Protein AF-A0A7Z7LZS6-F1 (afdb_monomer)

Solvent-accessible surface area (backbone atoms only — not comparable to full-atom values): 11060 Å² total; per-residue (Å²): 107,53,68,62,88,95,48,40,29,21,68,47,78,44,70,90,54,98,51,38,45,33,35,38,27,70,36,82,66,95,64,87,71,56,93,78,53,62,58,90,41,47,76,50,75,30,59,41,70,68,55,41,52,50,55,54,34,51,51,52,26,66,75,67,74,52,74,74,51,61,46,75,40,74,46,87,52,84,94,46,89,46,79,39,81,48,65,55,46,55,68,56,53,50,53,68,73,63,63,49,89,86,43,74,80,74,74,43,74,80,68,49,47,60,52,53,49,38,48,76,71,64,43,78,61,47,61,62,52,40,56,53,50,48,52,50,55,52,51,53,48,52,52,51,54,51,52,51,50,50,54,51,52,51,51,49,51,51,52,51,50,52,52,52,51,51,54,48,53,56,50,51,52,54,50,52,53,51,55,50,54,52,50,53,55,57,64,75,75,111

Sequence (190 aa):
MFSINDKKYTVYINNSKRQIEAALYNKEIKSYPSEGEFAEDQLFNCSTKDDFQAQLQDFFFHQFDYYSLRWTQKSSVKDSNDLLEAGASWKTYFKSIFLESKDSGELMYGAQGTKIFQMLLGLHLTSPINKLTIQKDKLMHQKGKQQSYILESESDNVNQKAILQKSLNELTIKLDEIILSEKELLTALL

Organism: NCBI:txid1117645

Mean predicted aligned error: 12.07 Å

Nearest PDB structures (foldseek):
  5knb-assembly1_G  TM=2.512E-01  e=7.452E+00  Enterococcus hirae ATCC 9790
  7z8j-assembly1_f  TM=2.359E-01  e=7.904E+00  Homo sapiens

Secondary structure (DSSP, 8-state):
-EEETTEEEEEEEE-SSSS-EEEEESS---SPPPTTTTGGGEEEEESSHHHHHHHHHHHHHHHTT----EEEEE--STT---EEEEE--HHHHHHHHH--TTTTTTS--TTHHHHHHHHHTT-TTHHHHHHHHHHHHHHHHHHHHHHHHHHHHHHHHHHHHHHHHHHHHHHHHHHHHHHHHHHHHHHTT-

Foldseek 3Di:
DDDDVPWDKDWDWDPVDPWIWIWIFRDDDDDDADVVRRPVRTPDIDRHPVVVQVSVQVVVCVVLVHDWQKDWDADPDPPDRDIDIDTDTPVLLVCLVVVDVVCVVPNDDDCRSVLSVCVVVVVVCSVVVRVVVRVVVNVVSVVVVVVVVVVVVVVVVVVVVVVVVVVVVVVVVVVVVVVVVVVVVVVVVD

Structure (mmCIF, N/CA/C/O backbone):
data_AF-A0A7Z7LZS6-F1
#
_entry.id   AF-A0A7Z7LZS6-F1
#
loop_
_atom_site.group_PDB
_atom_site.id
_atom_site.type_symbol
_atom_site.label_atom_id
_atom_site.label_alt_id
_atom_site.label_comp_id
_atom_site.label_asym_id
_atom_site.label_entity_id
_atom_site.label_seq_id
_atom_site.pdbx_PDB_ins_code
_atom_site.Cartn_x
_atom_site.Cartn_y
_atom_site.Cartn_z
_atom_site.occupancy
_atom_site.B_iso_or_equiv
_atom_site.auth_seq_id
_atom_site.auth_comp_id
_atom_site.auth_asym_id
_atom_site.auth_atom_id
_atom_site.pdbx_PDB_model_num
ATOM 1 N N . MET A 1 1 ? -9.888 3.241 23.801 1.00 89.00 1 MET A N 1
ATOM 2 C CA . MET A 1 1 ? -11.263 2.912 23.376 1.00 89.00 1 MET A CA 1
ATOM 3 C C . MET A 1 1 ? -11.623 3.801 22.203 1.00 89.00 1 MET A C 1
ATOM 5 O O . MET A 1 1 ? -11.245 4.966 22.219 1.00 89.00 1 MET A O 1
ATOM 9 N N . PHE A 1 2 ? -12.308 3.261 21.204 1.00 91.44 2 PHE A N 1
ATOM 10 C CA . PHE A 1 2 ? -12.859 4.019 20.084 1.00 91.44 2 PHE A CA 1
ATOM 11 C C . PHE A 1 2 ? -14.214 3.431 19.685 1.00 91.44 2 PHE A C 1
ATOM 13 O O . PHE A 1 2 ? -14.560 2.329 20.112 1.00 91.44 2 PHE A O 1
ATOM 20 N N . SER A 1 3 ? -14.968 4.158 18.867 1.00 91.94 3 SER A N 1
ATOM 21 C CA . SER A 1 3 ? -16.243 3.686 18.329 1.00 91.94 3 SER A CA 1
ATOM 22 C C . SER A 1 3 ? -16.246 3.799 16.815 1.00 91.94 3 SER A C 1
ATOM 24 O O . SER A 1 3 ? -15.678 4.741 16.262 1.00 91.94 3 SER A O 1
ATOM 26 N N . ILE A 1 4 ? -16.897 2.847 16.156 1.00 89.38 4 ILE A N 1
ATOM 27 C CA . ILE A 1 4 ? -17.227 2.924 14.733 1.00 89.38 4 ILE A CA 1
ATOM 28 C C . ILE A 1 4 ? -18.730 2.706 14.639 1.00 89.38 4 ILE A C 1
ATOM 30 O O . ILE A 1 4 ? -19.228 1.646 15.028 1.00 89.38 4 ILE A O 1
ATOM 34 N N . ASN A 1 5 ? -19.443 3.725 14.158 1.00 87.06 5 ASN A N 1
ATOM 35 C CA . ASN A 1 5 ? -20.897 3.824 14.287 1.00 87.06 5 ASN A CA 1
ATOM 36 C C . ASN A 1 5 ? -21.297 3.642 15.766 1.00 87.06 5 ASN A C 1
ATOM 38 O O . ASN A 1 5 ? -20.709 4.275 16.644 1.00 87.06 5 ASN A O 1
ATOM 42 N N . ASP A 1 6 ? -22.228 2.732 16.049 1.00 90.06 6 ASP A N 1
ATOM 43 C CA . ASP A 1 6 ? -22.703 2.448 17.407 1.00 90.06 6 ASP A CA 1
ATOM 44 C C . ASP A 1 6 ? -21.907 1.342 18.126 1.00 90.06 6 ASP A C 1
ATOM 46 O O . ASP A 1 6 ? -22.155 1.055 19.299 1.00 90.06 6 ASP A O 1
ATOM 50 N N . LYS A 1 7 ? -20.934 0.706 17.454 1.00 93.62 7 LYS A N 1
ATOM 51 C CA . LYS A 1 7 ? -20.096 -0.343 18.056 1.00 93.62 7 LYS A CA 1
ATOM 52 C C . LYS A 1 7 ? -18.887 0.261 18.758 1.00 93.62 7 LYS A C 1
ATOM 54 O O . LYS A 1 7 ? -18.203 1.127 18.210 1.00 93.62 7 LYS A O 1
ATOM 59 N N . LYS A 1 8 ? -18.599 -0.241 19.959 1.00 94.50 8 LYS A N 1
ATOM 60 C CA . LYS A 1 8 ? -17.458 0.174 20.781 1.00 94.50 8 LYS A CA 1
ATOM 61 C C . LYS A 1 8 ? -16.359 -0.870 20.733 1.00 94.50 8 LYS A C 1
ATOM 63 O O . LYS A 1 8 ? -16.626 -2.056 20.889 1.00 94.50 8 LYS A O 1
ATOM 68 N N . TYR A 1 9 ? -15.130 -0.395 20.605 1.00 95.44 9 TYR A N 1
ATOM 69 C CA . TYR A 1 9 ? -13.938 -1.221 20.558 1.00 95.44 9 TYR A CA 1
ATOM 70 C C . TYR A 1 9 ? -12.922 -0.765 21.604 1.00 95.44 9 TYR A C 1
ATOM 72 O O . TYR A 1 9 ? -12.667 0.435 21.789 1.00 95.44 9 TYR A O 1
ATOM 80 N N . THR A 1 10 ? -12.275 -1.730 22.249 1.00 95.00 10 THR A N 1
ATOM 81 C CA . THR A 1 10 ? -11.162 -1.476 23.163 1.00 95.00 10 THR A CA 1
ATOM 82 C C . THR A 1 10 ? -9.893 -2.105 22.610 1.00 95.00 10 THR A C 1
ATOM 84 O O . THR A 1 10 ? -9.815 -3.309 22.391 1.00 95.00 10 THR A O 1
ATOM 87 N N . VAL A 1 11 ? -8.883 -1.259 22.407 1.00 93.38 11 VAL A N 1
ATOM 88 C CA . VAL A 1 11 ? -7.504 -1.677 22.150 1.00 93.38 11 VAL A CA 1
ATOM 89 C C . VAL A 1 11 ? -6.782 -1.729 23.475 1.00 93.38 11 VAL A C 1
ATOM 91 O O . VAL A 1 11 ? -6.816 -0.762 24.242 1.00 93.38 11 VAL A O 1
ATOM 94 N N . TYR A 1 12 ? -6.104 -2.840 23.699 1.00 90.06 12 TYR A N 1
ATOM 95 C CA . TYR A 1 12 ? -5.220 -3.036 24.820 1.00 90.06 12 TYR A CA 1
ATOM 96 C C . TYR A 1 12 ? -3.785 -3.210 24.314 1.00 90.06 12 TYR A C 1
ATOM 98 O O . TYR A 1 12 ? -3.562 -3.923 23.338 1.00 90.06 12 TYR A O 1
ATOM 106 N N . ILE A 1 13 ? -2.825 -2.525 24.940 1.00 90.44 13 ILE A N 1
ATOM 107 C CA . ILE A 1 13 ? -1.395 -2.629 24.626 1.00 90.44 13 ILE A CA 1
ATOM 108 C C . ILE A 1 13 ? -0.624 -2.610 25.945 1.00 90.44 13 ILE A C 1
ATOM 110 O O . ILE A 1 13 ? -0.591 -1.592 26.637 1.00 90.44 13 ILE A O 1
ATOM 114 N N . ASN A 1 14 ? 0.032 -3.718 26.262 1.00 87.19 14 ASN A N 1
ATOM 115 C CA . ASN A 1 14 ? 1.001 -3.833 27.338 1.00 87.19 14 ASN A CA 1
ATOM 116 C C . ASN A 1 14 ? 2.405 -3.907 26.741 1.00 87.19 14 ASN A C 1
ATOM 118 O O . ASN A 1 14 ? 2.724 -4.793 25.951 1.00 87.19 14 ASN A O 1
ATOM 122 N N . ASN A 1 15 ? 3.242 -2.949 27.127 1.00 86.25 15 ASN A N 1
ATOM 123 C CA . ASN A 1 15 ? 4.637 -2.856 26.705 1.00 86.25 15 ASN A CA 1
ATOM 124 C C . ASN A 1 15 ? 5.599 -2.919 27.906 1.00 86.25 15 ASN A C 1
ATOM 126 O O . ASN A 1 15 ? 6.712 -2.407 27.852 1.00 86.25 15 ASN A O 1
ATOM 130 N N . SER A 1 16 ? 5.154 -3.487 29.031 1.00 82.44 16 SER A N 1
ATOM 131 C CA . SER A 1 16 ? 5.962 -3.614 30.249 1.00 82.44 16 SER A CA 1
ATOM 132 C C . SER A 1 16 ? 6.990 -4.748 30.169 1.00 82.44 16 SER A C 1
ATOM 134 O O . SER A 1 16 ? 7.920 -4.789 30.970 1.00 82.44 16 SER A O 1
ATOM 136 N N . LYS A 1 17 ? 6.834 -5.678 29.219 1.00 77.88 17 LYS A N 1
ATOM 137 C CA . LYS A 1 17 ? 7.762 -6.787 28.952 1.00 77.88 17 LYS A CA 1
ATOM 138 C C . LYS A 1 17 ? 8.565 -6.516 27.672 1.00 77.88 17 LYS A C 1
ATOM 140 O O . LYS A 1 17 ? 8.300 -5.576 26.935 1.00 77.88 17 LYS A O 1
ATOM 145 N N . ARG A 1 18 ? 9.559 -7.370 27.391 1.00 77.88 18 ARG A N 1
ATOM 146 C CA . ARG A 1 18 ? 10.380 -7.298 26.163 1.00 77.88 18 ARG A CA 1
ATOM 147 C C . ARG A 1 18 ? 9.564 -7.511 24.881 1.00 77.88 18 ARG A C 1
ATOM 149 O O . ARG A 1 18 ? 9.930 -6.982 23.837 1.00 77.88 18 ARG A O 1
ATOM 156 N N . GLN A 1 19 ? 8.509 -8.316 24.956 1.00 82.81 19 GLN A N 1
ATOM 157 C CA . GLN A 1 19 ? 7.527 -8.489 23.890 1.00 82.81 19 GLN A CA 1
ATOM 158 C C . GLN A 1 19 ? 6.288 -7.670 24.227 1.00 82.81 19 GLN A C 1
ATOM 160 O O . GLN A 1 19 ? 5.940 -7.544 25.405 1.00 82.81 19 GLN A O 1
ATOM 165 N N . ILE A 1 20 ? 5.645 -7.127 23.194 1.00 88.19 20 ILE A N 1
ATOM 166 C CA . ILE A 1 20 ? 4.369 -6.447 23.387 1.00 88.19 20 ILE A CA 1
ATOM 167 C C . ILE A 1 20 ? 3.292 -7.500 23.606 1.00 88.19 20 ILE A C 1
ATOM 169 O O . ILE A 1 20 ? 3.372 -8.590 23.054 1.00 88.19 20 ILE A O 1
ATOM 173 N N . GLU A 1 21 ? 2.268 -7.160 24.362 1.00 89.06 21 GLU A N 1
ATOM 174 C CA . GLU A 1 21 ? 1.050 -7.950 24.454 1.00 89.06 21 GLU A CA 1
ATOM 175 C C . GLU A 1 21 ? -0.096 -7.012 24.104 1.00 89.06 21 GLU A C 1
ATOM 177 O O . GLU A 1 21 ? -0.397 -6.074 24.844 1.00 89.06 21 GLU A O 1
ATOM 182 N N . ALA A 1 22 ? -0.660 -7.190 22.914 1.00 91.75 22 ALA A N 1
ATOM 183 C CA . ALA A 1 22 ? -1.674 -6.295 22.388 1.00 91.75 22 ALA A CA 1
ATOM 184 C C . ALA A 1 22 ? -2.884 -7.072 21.881 1.00 91.75 22 ALA A C 1
ATOM 186 O O . ALA A 1 22 ? -2.741 -8.161 21.334 1.00 91.75 22 ALA A O 1
ATOM 187 N N . ALA A 1 23 ? -4.075 -6.511 22.059 1.00 92.56 23 ALA A N 1
ATOM 188 C CA . ALA A 1 23 ? -5.323 -7.133 21.640 1.00 92.56 23 ALA A CA 1
ATOM 189 C C . ALA A 1 23 ? -6.379 -6.084 21.282 1.00 92.56 23 ALA A C 1
ATOM 191 O O . ALA A 1 23 ? -6.364 -4.959 21.795 1.00 92.56 23 ALA A O 1
ATOM 192 N N . LEU A 1 24 ? -7.309 -6.474 20.414 1.00 94.69 24 LEU A N 1
ATOM 193 C CA . LEU A 1 24 ? -8.489 -5.693 20.062 1.00 94.69 24 LEU A CA 1
ATOM 194 C C . LEU A 1 24 ? -9.743 -6.467 20.461 1.00 94.69 24 LEU A C 1
ATOM 196 O O . LEU A 1 24 ? -9.891 -7.632 20.100 1.00 94.69 24 LEU A O 1
ATOM 200 N N . TYR A 1 25 ? -10.660 -5.792 21.147 1.00 94.62 25 TYR A N 1
ATOM 201 C CA . TYR A 1 25 ? -11.946 -6.341 21.563 1.00 94.62 25 TYR A CA 1
ATOM 202 C C . TYR A 1 25 ? -13.090 -5.538 20.948 1.00 94.62 25 TYR A C 1
ATOM 204 O O . TYR A 1 25 ? -13.039 -4.306 20.910 1.00 94.62 25 TYR A O 1
ATOM 212 N N . ASN A 1 26 ? -14.152 -6.223 20.532 1.00 94.06 26 ASN A N 1
ATOM 213 C CA . ASN A 1 26 ? -15.416 -5.645 20.070 1.00 94.06 26 ASN A CA 1
ATOM 214 C C . ASN A 1 26 ? -16.348 -5.313 21.251 1.00 94.06 26 ASN A C 1
ATOM 216 O O . ASN A 1 26 ? -17.524 -5.674 21.278 1.00 94.06 26 ASN A O 1
ATOM 220 N N . LYS A 1 27 ? -15.792 -4.670 22.279 1.00 92.31 27 LYS A N 1
ATOM 221 C CA . LYS A 1 27 ? -16.522 -4.264 23.476 1.00 92.31 27 LYS A CA 1
ATOM 222 C C . LYS A 1 27 ? -15.817 -3.123 24.185 1.00 92.31 27 LYS A C 1
ATOM 224 O O . LYS A 1 27 ? -14.595 -2.992 24.127 1.00 92.31 27 LYS A O 1
ATOM 229 N N . GLU A 1 28 ? -16.593 -2.322 24.909 1.00 91.94 28 GLU A N 1
ATOM 230 C CA . GLU A 1 28 ? -16.048 -1.393 25.893 1.00 91.94 28 GLU A CA 1
ATOM 231 C C . GLU A 1 28 ? -15.576 -2.160 27.131 1.00 91.94 28 GLU A C 1
ATOM 233 O O . GLU A 1 28 ? -16.374 -2.672 27.915 1.00 91.94 28 GLU A O 1
ATOM 238 N N . ILE A 1 29 ? -14.261 -2.195 27.309 1.00 90.00 29 ILE A N 1
ATOM 239 C CA . ILE A 1 29 ? -13.597 -2.735 28.495 1.00 90.00 29 ILE A CA 1
ATOM 240 C C . ILE A 1 29 ? -12.874 -1.583 29.202 1.00 90.00 29 ILE A C 1
ATOM 242 O O . ILE A 1 29 ? -12.139 -0.826 28.562 1.00 90.00 29 ILE A O 1
ATOM 246 N N . LYS A 1 30 ? -13.106 -1.436 30.514 1.00 85.38 30 LYS A N 1
ATOM 247 C CA . LYS A 1 30 ? -12.563 -0.342 31.348 1.00 85.38 30 LYS A CA 1
ATOM 248 C C . LYS A 1 30 ? -11.311 -0.726 32.146 1.00 85.38 30 LYS A C 1
ATOM 250 O O . LYS A 1 30 ? -10.626 0.159 32.648 1.00 85.38 30 LYS A O 1
ATOM 255 N N . SER A 1 31 ? -11.018 -2.017 32.263 1.00 82.12 31 SER A N 1
ATOM 256 C CA . SER A 1 31 ? -9.898 -2.578 33.029 1.00 82.12 31 SER A CA 1
ATOM 257 C C . SER A 1 31 ? -9.070 -3.542 32.177 1.00 82.12 31 SER A C 1
ATOM 259 O O . SER A 1 31 ? -9.512 -3.971 31.116 1.00 82.12 31 SER A O 1
ATOM 261 N N . TYR A 1 32 ? -7.855 -3.873 32.624 1.00 75.69 32 TYR A N 1
ATOM 262 C CA . TYR A 1 32 ? -7.062 -4.931 31.989 1.00 75.69 32 TYR A CA 1
ATOM 263 C C . TYR A 1 32 ? -7.844 -6.253 32.079 1.00 75.69 32 TYR A C 1
ATOM 265 O O . TYR A 1 32 ? -8.212 -6.619 33.198 1.00 75.69 32 TYR A O 1
ATOM 273 N N . PRO A 1 33 ? -8.119 -6.946 30.961 1.00 77.31 33 PRO A N 1
ATOM 274 C CA . PRO A 1 33 ? -8.819 -8.222 30.993 1.00 77.31 33 PRO A CA 1
ATOM 275 C C . PRO A 1 33 ? -7.909 -9.319 31.547 1.00 77.31 33 PRO A C 1
ATOM 277 O O . PRO A 1 33 ? -6.772 -9.485 31.109 1.00 77.31 33 PRO A O 1
ATOM 280 N N . SER A 1 34 ? -8.412 -10.066 32.520 1.00 78.50 34 SER A N 1
ATOM 281 C CA . SER A 1 34 ? -7.744 -11.252 33.056 1.00 78.50 34 SER A CA 1
ATOM 282 C C . SER A 1 34 ? -7.588 -12.318 31.963 1.00 78.50 34 SER A C 1
ATOM 284 O O . SER A 1 34 ? -8.259 -12.272 30.932 1.00 78.50 34 SER A O 1
ATOM 286 N N . GLU A 1 35 ? -6.714 -13.303 32.167 1.00 75.69 35 GLU A N 1
ATOM 287 C CA . GLU A 1 35 ? -6.496 -14.369 31.182 1.00 75.69 35 GLU A CA 1
ATOM 288 C C . GLU A 1 35 ? -7.816 -15.114 30.879 1.00 75.69 35 GLU A C 1
ATOM 290 O O . GLU A 1 35 ? -8.474 -15.624 31.786 1.00 75.69 35 GLU A O 1
ATOM 295 N N . GLY A 1 36 ? -8.241 -15.125 29.610 1.00 73.38 36 GLY A N 1
ATOM 296 C CA . GLY A 1 36 ? -9.517 -15.715 29.171 1.00 73.38 36 GLY A CA 1
ATOM 297 C C . GLY A 1 36 ? -10.764 -14.842 29.384 1.00 73.38 36 GLY A C 1
ATOM 298 O O . GLY A 1 36 ? -11.851 -15.206 28.932 1.00 73.38 36 GLY A O 1
ATOM 299 N N . GLU A 1 37 ? -10.637 -13.678 30.022 1.00 81.56 37 GLU A N 1
ATOM 300 C CA . GLU A 1 37 ? -11.736 -12.729 30.188 1.00 81.56 37 GLU A CA 1
ATOM 301 C C . GLU A 1 37 ? -12.067 -12.060 28.843 1.00 81.56 37 GLU A C 1
ATOM 303 O O . GLU A 1 37 ? -11.186 -11.548 28.155 1.00 81.56 37 GLU A O 1
ATOM 308 N N . PHE A 1 38 ? -13.348 -12.063 28.458 1.00 85.75 38 PHE A N 1
ATOM 309 C CA . PHE A 1 38 ? -13.833 -11.530 27.172 1.00 85.75 38 PHE A CA 1
ATOM 310 C C . PHE A 1 38 ? -13.250 -12.208 25.920 1.00 85.75 38 PHE A C 1
ATOM 312 O O . PHE A 1 38 ? -13.204 -11.590 24.857 1.00 85.75 38 PHE A O 1
ATOM 319 N N . ALA A 1 39 ? -12.851 -13.482 26.012 1.00 84.81 39 ALA A N 1
ATOM 320 C CA . ALA A 1 39 ? -12.331 -14.240 24.870 1.00 84.81 39 ALA A CA 1
ATOM 321 C C . ALA A 1 39 ? -13.297 -14.268 23.665 1.00 84.81 39 ALA A C 1
ATOM 323 O O . ALA A 1 39 ? -12.854 -14.218 22.523 1.00 84.81 39 ALA A O 1
ATOM 324 N N . GLU A 1 40 ? -14.613 -14.289 23.903 1.00 88.25 40 GLU A N 1
ATOM 325 C CA . GLU A 1 40 ? -15.631 -14.248 22.838 1.00 88.25 40 GLU A CA 1
ATOM 326 C C . GLU A 1 40 ? -15.716 -12.888 22.126 1.00 88.25 40 GLU A C 1
ATOM 328 O O . GLU A 1 40 ? -16.090 -12.818 20.957 1.00 88.25 40 GLU A O 1
ATOM 333 N N . ASP A 1 41 ? -15.355 -11.803 22.817 1.00 92.44 41 ASP A N 1
ATOM 334 C CA . ASP A 1 41 ? -15.371 -10.441 22.277 1.00 92.44 41 ASP A CA 1
ATOM 335 C C . ASP A 1 41 ? -14.026 -10.070 21.616 1.00 92.44 41 ASP A C 1
ATOM 337 O O . ASP A 1 41 ? -13.879 -8.977 21.059 1.00 92.44 41 ASP A O 1
ATOM 341 N N . GLN A 1 42 ? -13.022 -10.946 21.700 1.00 92.62 42 GLN A N 1
ATOM 342 C CA . GLN A 1 42 ? -11.678 -10.702 21.201 1.00 92.62 42 GLN A CA 1
ATOM 343 C C . GLN A 1 42 ? -11.606 -10.892 19.682 1.00 92.62 42 GLN A C 1
ATOM 345 O O . GLN A 1 42 ? -11.878 -11.966 19.157 1.00 92.62 42 GLN A O 1
ATOM 350 N N . LEU A 1 43 ? -11.184 -9.848 18.968 1.00 94.38 43 LEU A N 1
ATOM 351 C CA . LEU A 1 43 ? -10.986 -9.900 17.518 1.00 94.38 43 LEU A CA 1
ATOM 352 C C . LEU A 1 43 ? -9.615 -10.470 17.151 1.00 94.38 43 LEU A C 1
ATOM 354 O O . LEU A 1 43 ? -9.511 -11.261 16.220 1.00 94.38 43 LEU A O 1
ATOM 358 N N . PHE A 1 44 ? -8.567 -10.071 17.877 1.00 94.25 44 PHE A N 1
ATOM 359 C CA . PHE A 1 44 ? -7.220 -10.625 17.729 1.00 94.25 44 PHE A CA 1
ATOM 360 C C . PHE A 1 44 ? -6.347 -10.344 18.963 1.00 94.25 44 PHE A C 1
ATOM 362 O O . PHE A 1 44 ? -6.629 -9.435 19.753 1.00 94.25 44 PHE A O 1
ATOM 369 N N . ASN A 1 45 ? -5.255 -11.098 19.101 1.00 92.62 45 ASN A N 1
ATOM 370 C CA . ASN A 1 45 ? -4.095 -10.802 19.946 1.00 92.62 45 ASN A CA 1
ATOM 371 C C . ASN A 1 45 ? -2.795 -10.897 19.149 1.00 92.62 45 ASN A C 1
ATOM 373 O O . ASN A 1 45 ? -2.679 -11.671 18.206 1.00 92.62 45 ASN A O 1
ATOM 377 N N . CYS A 1 46 ? -1.797 -10.141 19.596 1.00 93.12 46 CYS A N 1
ATOM 378 C CA . CYS A 1 46 ? -0.476 -10.082 18.995 1.00 93.12 46 CYS A CA 1
ATOM 379 C C . CYS A 1 46 ? 0.599 -10.005 20.080 1.00 93.12 46 CYS A C 1
ATOM 381 O O . CYS A 1 46 ? 0.437 -9.312 21.090 1.00 93.12 46 CYS A O 1
ATOM 383 N N . SER A 1 47 ? 1.729 -10.663 19.823 1.00 90.88 47 SER A N 1
ATOM 384 C CA . SER A 1 47 ? 2.925 -10.633 20.680 1.00 90.88 47 SER A CA 1
ATOM 385 C C . SER A 1 47 ? 4.064 -9.769 20.113 1.00 90.88 47 SER A C 1
ATOM 387 O O . SER A 1 47 ? 5.122 -9.601 20.728 1.00 90.88 47 SER A O 1
ATOM 389 N N . THR A 1 48 ? 3.872 -9.212 18.912 1.00 91.12 48 THR A N 1
ATOM 390 C CA . THR A 1 48 ? 4.861 -8.372 18.228 1.00 91.12 48 THR A CA 1
ATOM 391 C C . THR A 1 48 ? 4.220 -7.115 17.658 1.00 91.12 48 THR A C 1
ATOM 393 O O . THR A 1 48 ? 3.039 -7.094 17.312 1.00 91.12 48 THR A O 1
ATOM 396 N N . LYS A 1 49 ? 5.018 -6.047 17.557 1.00 90.12 49 LYS A N 1
ATOM 397 C CA . LYS A 1 49 ? 4.576 -4.755 17.022 1.00 90.12 49 LYS A CA 1
ATOM 398 C C . LYS A 1 49 ? 4.149 -4.845 15.559 1.00 90.12 49 LYS A C 1
ATOM 400 O O . LYS A 1 49 ? 3.154 -4.226 15.192 1.00 90.12 49 LYS A O 1
ATOM 405 N N . ASP A 1 50 ? 4.893 -5.594 14.753 1.00 91.19 50 ASP A N 1
ATOM 406 C CA . ASP A 1 50 ? 4.629 -5.706 13.319 1.00 91.19 50 ASP A CA 1
ATOM 407 C C . ASP A 1 50 ? 3.323 -6.463 13.059 1.00 91.19 50 ASP A C 1
ATOM 409 O O . ASP A 1 50 ? 2.504 -6.009 12.262 1.00 91.19 50 ASP A O 1
ATOM 413 N N . ASP A 1 51 ? 3.082 -7.548 13.801 1.00 93.12 51 ASP A N 1
ATOM 414 C CA . ASP A 1 51 ? 1.829 -8.307 13.743 1.00 93.12 51 ASP A CA 1
ATOM 415 C C . ASP A 1 51 ? 0.635 -7.458 14.202 1.00 93.12 51 ASP A C 1
ATOM 417 O O . ASP A 1 51 ? -0.366 -7.349 13.498 1.00 93.12 51 ASP A O 1
ATOM 421 N N . PHE A 1 52 ? 0.781 -6.731 15.315 1.00 92.31 52 PHE A N 1
ATOM 422 C CA . PHE A 1 52 ? -0.257 -5.809 15.780 1.00 92.31 52 PHE A CA 1
ATOM 423 C C . PHE A 1 52 ? -0.595 -4.738 14.736 1.00 92.31 52 PHE A C 1
ATOM 425 O O . PHE A 1 52 ? -1.765 -4.437 14.504 1.00 92.31 52 PHE A O 1
ATOM 432 N N . GLN A 1 53 ? 0.418 -4.166 14.083 1.00 91.00 53 GLN A N 1
ATOM 433 C CA . GLN A 1 53 ? 0.212 -3.171 13.037 1.00 91.00 53 GLN A CA 1
ATOM 434 C C . GLN A 1 53 ? -0.509 -3.762 11.816 1.00 91.00 53 GLN A C 1
ATOM 436 O O . GLN A 1 53 ? -1.380 -3.092 11.258 1.00 91.00 53 GLN A O 1
ATOM 441 N N . ALA A 1 54 ? -0.165 -4.987 11.410 1.00 92.06 54 ALA A N 1
ATOM 442 C CA . ALA A 1 54 ? -0.814 -5.683 10.303 1.00 92.06 54 ALA A CA 1
ATOM 443 C C . ALA A 1 54 ? -2.288 -5.987 10.615 1.00 92.06 54 ALA A C 1
ATOM 445 O O . ALA A 1 54 ? -3.165 -5.564 9.866 1.00 92.06 54 ALA A O 1
ATOM 446 N N . GLN A 1 55 ? -2.569 -6.600 11.767 1.00 94.75 55 GLN A N 1
ATOM 447 C CA . GLN A 1 55 ? -3.929 -6.953 12.192 1.00 94.75 55 GLN A CA 1
ATOM 448 C C . GLN A 1 55 ? -4.830 -5.725 12.348 1.00 94.75 55 GLN A C 1
ATOM 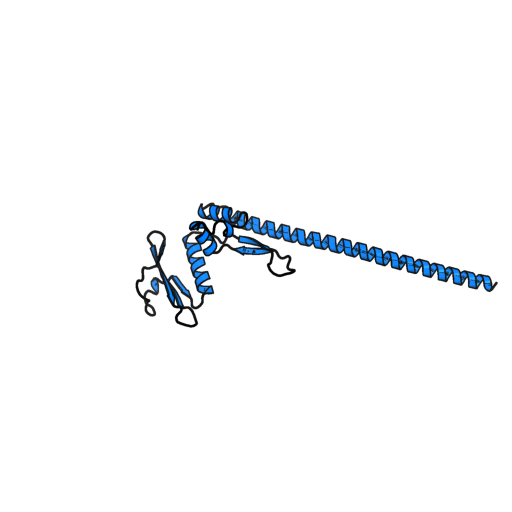450 O O . GLN A 1 55 ? -5.984 -5.717 11.921 1.00 94.75 55 GLN A O 1
ATOM 455 N N . LEU A 1 56 ? -4.298 -4.641 12.920 1.00 92.12 56 LEU A N 1
ATOM 456 C CA . LEU A 1 56 ? -5.043 -3.395 13.069 1.00 92.12 56 LEU A CA 1
ATOM 457 C C . LEU A 1 56 ? -5.324 -2.738 11.709 1.00 92.12 56 LEU A C 1
ATOM 459 O O . LEU A 1 56 ? -6.411 -2.202 11.496 1.00 92.12 56 LEU A O 1
ATOM 463 N N . GLN A 1 57 ? -4.363 -2.781 10.782 1.00 92.19 57 GLN A N 1
ATOM 464 C CA . GLN A 1 57 ? -4.573 -2.300 9.418 1.00 92.19 57 GLN A CA 1
ATOM 465 C C . GLN A 1 57 ? -5.667 -3.103 8.715 1.00 92.19 57 GLN A C 1
ATOM 467 O O . GLN A 1 57 ? -6.574 -2.500 8.140 1.00 92.19 57 GLN A O 1
ATOM 472 N N . ASP A 1 58 ? -5.600 -4.430 8.787 1.00 92.75 58 ASP A N 1
ATOM 473 C CA . ASP A 1 58 ? -6.576 -5.312 8.157 1.00 92.75 58 ASP A CA 1
ATOM 474 C C . ASP A 1 58 ? -7.967 -5.093 8.754 1.00 92.75 58 ASP A C 1
ATOM 476 O O . ASP A 1 58 ? -8.928 -4.940 8.001 1.00 92.75 58 ASP A O 1
ATOM 480 N N . PHE A 1 59 ? -8.083 -4.965 10.079 1.00 93.81 59 PHE A N 1
ATOM 481 C CA . PHE A 1 59 ? -9.339 -4.614 10.744 1.00 93.81 59 PHE A CA 1
ATOM 482 C C . PHE A 1 59 ? -9.965 -3.344 10.153 1.00 93.81 59 PHE A C 1
ATOM 484 O O . PHE A 1 59 ? -11.126 -3.362 9.746 1.00 93.81 59 PHE A O 1
ATOM 491 N N . PHE A 1 60 ? -9.207 -2.248 10.049 1.00 90.38 60 PHE A N 1
ATOM 492 C CA . PHE A 1 60 ? -9.748 -0.995 9.517 1.00 90.38 60 PHE A CA 1
ATOM 493 C C . PHE A 1 60 ? -10.061 -1.063 8.022 1.00 90.38 60 PHE A C 1
ATOM 495 O O . PHE A 1 60 ? -11.031 -0.453 7.580 1.00 90.38 60 PHE A O 1
ATOM 502 N N . PHE A 1 61 ? -9.274 -1.802 7.240 1.00 89.56 61 PHE A N 1
ATOM 503 C CA . PHE A 1 61 ? -9.532 -1.956 5.809 1.00 89.56 61 PHE A CA 1
ATOM 504 C C . PHE A 1 61 ? -10.842 -2.695 5.565 1.00 89.56 61 PHE A C 1
ATOM 506 O O . PHE A 1 61 ? -11.644 -2.239 4.757 1.00 89.56 61 PHE A O 1
ATOM 513 N N . HIS A 1 62 ? -11.095 -3.772 6.311 1.00 90.06 62 HIS A N 1
ATOM 514 C CA . HIS A 1 62 ? -12.368 -4.486 6.241 1.00 90.06 62 HIS A CA 1
ATOM 515 C C . HIS A 1 62 ? -13.525 -3.639 6.778 1.00 90.06 62 HIS A C 1
ATOM 517 O O . HIS A 1 62 ? -14.601 -3.623 6.197 1.00 90.06 62 HIS A O 1
ATOM 523 N N . GLN A 1 63 ? -13.316 -2.908 7.873 1.00 88.69 63 GLN A N 1
ATOM 524 C CA . GLN A 1 63 ? -14.385 -2.145 8.514 1.00 88.69 63 GLN A CA 1
ATOM 525 C C . GLN A 1 63 ? -14.861 -0.934 7.692 1.00 88.69 63 GLN A C 1
ATOM 527 O O . GLN A 1 63 ? -15.995 -0.490 7.883 1.00 88.69 63 GLN A O 1
ATOM 532 N N . PHE A 1 64 ? -14.015 -0.405 6.804 1.00 84.81 64 PHE A N 1
ATOM 533 C CA . PHE A 1 64 ? -14.324 0.734 5.933 1.00 84.81 64 PHE A CA 1
ATOM 534 C C . PHE A 1 64 ? -14.366 0.382 4.437 1.00 84.81 64 PHE A C 1
ATOM 536 O O . PHE A 1 64 ? -14.419 1.289 3.609 1.00 84.81 64 PHE A O 1
ATOM 543 N N . ASP A 1 65 ? -14.317 -0.907 4.086 1.00 82.94 65 ASP A N 1
ATOM 544 C CA . ASP A 1 65 ? -14.242 -1.389 2.699 1.00 82.94 65 ASP A CA 1
ATOM 545 C C . ASP A 1 65 ? -13.122 -0.716 1.875 1.00 82.94 65 ASP A C 1
ATOM 547 O O . ASP A 1 65 ? -13.253 -0.429 0.682 1.00 82.94 65 ASP A O 1
ATOM 551 N N . TYR A 1 66 ? -11.982 -0.449 2.517 1.00 85.94 66 TYR A N 1
ATOM 552 C CA . TYR A 1 66 ? -10.819 0.134 1.858 1.00 85.94 66 TYR A CA 1
ATOM 553 C C . TYR A 1 66 ? -9.964 -0.935 1.184 1.00 85.94 66 TYR A C 1
ATOM 555 O O . TYR A 1 66 ? -9.667 -1.992 1.737 1.00 85.94 66 TYR A O 1
ATOM 563 N N . TYR A 1 67 ? -9.462 -0.604 -0.005 1.00 81.69 67 TYR A N 1
ATOM 564 C CA . TYR A 1 67 ? -8.479 -1.422 -0.713 1.00 81.69 67 TYR A CA 1
ATOM 565 C C . TYR A 1 67 ? -7.076 -0.836 -0.552 1.00 81.69 67 TYR A C 1
ATOM 567 O O . TYR A 1 67 ? -6.905 0.378 -0.456 1.00 81.69 67 TYR A O 1
ATOM 575 N N . SER A 1 68 ? -6.037 -1.672 -0.591 1.00 82.44 68 SER A N 1
ATOM 576 C CA . SER A 1 68 ? -4.652 -1.183 -0.601 1.00 82.44 68 SER A CA 1
ATOM 577 C C . SER A 1 68 ? -4.307 -0.592 -1.971 1.00 82.44 68 SER A C 1
ATOM 579 O O . SER A 1 68 ? -3.890 -1.306 -2.886 1.00 82.44 68 SER A O 1
ATOM 581 N N . LEU A 1 69 ? -4.510 0.721 -2.126 1.00 87.75 69 LEU A N 1
ATOM 582 C CA . LEU A 1 69 ? -4.033 1.468 -3.288 1.00 87.75 69 LEU A CA 1
ATOM 583 C C . LEU A 1 69 ? -2.513 1.363 -3.369 1.00 87.75 69 LEU A C 1
ATOM 585 O O . LEU A 1 69 ? -1.837 1.441 -2.350 1.00 87.75 69 LEU A O 1
ATOM 589 N N . ARG A 1 70 ? -1.965 1.221 -4.573 1.00 89.44 70 ARG A N 1
ATOM 590 C CA . ARG A 1 70 ? -0.517 1.145 -4.789 1.00 89.44 70 ARG A CA 1
ATOM 591 C C . ARG A 1 70 ? -0.020 2.268 -5.686 1.00 89.44 70 ARG A C 1
ATOM 593 O O . ARG A 1 70 ? -0.785 2.860 -6.446 1.00 89.44 70 ARG A O 1
ATOM 600 N N . TRP A 1 71 ? 1.267 2.558 -5.604 1.00 87.25 71 TRP A N 1
ATOM 601 C CA . TRP A 1 71 ? 1.994 3.451 -6.503 1.00 87.25 71 TRP A CA 1
ATOM 602 C C . TRP A 1 71 ? 3.359 2.866 -6.822 1.00 87.25 71 TRP A C 1
ATOM 604 O O . TRP A 1 71 ? 3.935 2.109 -6.040 1.00 87.25 71 TRP A O 1
ATOM 614 N N . THR A 1 72 ? 3.877 3.217 -7.992 1.00 86.44 72 THR A N 1
ATOM 615 C CA . THR A 1 72 ? 5.246 2.887 -8.363 1.00 86.44 72 THR A CA 1
ATOM 616 C C . THR A 1 72 ? 6.208 3.905 -7.772 1.00 86.44 72 THR A C 1
ATOM 618 O O . THR A 1 72 ? 5.935 5.105 -7.798 1.00 86.44 72 THR A O 1
ATOM 621 N N . GLN A 1 73 ? 7.352 3.444 -7.286 1.00 85.62 73 GLN A N 1
ATOM 622 C CA . GLN A 1 73 ? 8.433 4.292 -6.793 1.00 85.62 73 GLN A CA 1
ATOM 623 C C . GLN A 1 73 ? 9.779 3.752 -7.268 1.00 85.62 73 GLN A C 1
ATOM 625 O O . GLN A 1 73 ? 9.931 2.549 -7.484 1.00 85.62 73 GLN A O 1
ATOM 630 N N . LYS A 1 74 ? 10.765 4.635 -7.435 1.00 83.75 74 LYS A N 1
ATOM 631 C CA . LYS A 1 74 ? 12.133 4.199 -7.725 1.00 83.75 74 LYS A CA 1
ATOM 632 C C . LYS A 1 74 ? 12.710 3.468 -6.516 1.00 83.75 74 LYS A C 1
ATOM 634 O O . LYS A 1 74 ? 12.409 3.820 -5.375 1.00 83.75 74 LYS A O 1
ATOM 639 N N . SER A 1 75 ? 13.543 2.468 -6.778 1.00 83.31 75 SER A N 1
ATOM 640 C CA . SER A 1 75 ? 14.374 1.857 -5.747 1.00 83.31 75 SER A CA 1
ATOM 641 C C . SER A 1 75 ? 15.252 2.916 -5.076 1.00 83.31 75 SER A C 1
ATOM 643 O O . SER A 1 75 ? 15.819 3.781 -5.741 1.00 83.31 75 SER A O 1
ATOM 645 N N . SER A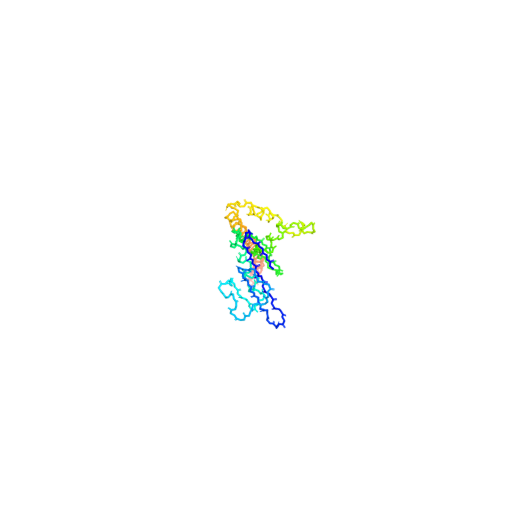 1 76 ? 15.355 2.855 -3.749 1.00 80.81 76 SER A N 1
ATOM 646 C CA . SER A 1 76 ? 16.288 3.681 -2.974 1.00 80.81 76 SER A CA 1
ATOM 647 C C . SER A 1 76 ? 17.710 3.112 -2.976 1.00 80.81 76 SER A C 1
ATOM 649 O O . SER A 1 76 ? 18.636 3.770 -2.502 1.00 80.81 76 SER A O 1
ATOM 651 N N . VAL A 1 77 ? 17.893 1.892 -3.492 1.00 87.12 77 VAL A N 1
ATOM 652 C CA . VAL A 1 77 ? 19.200 1.244 -3.594 1.00 87.12 77 VAL A CA 1
ATOM 653 C C . VAL A 1 77 ? 20.011 1.943 -4.679 1.00 87.12 77 VAL A C 1
ATOM 655 O O . VAL A 1 77 ? 19.575 2.050 -5.826 1.00 87.12 77 VAL A O 1
ATOM 658 N N . LYS A 1 78 ? 21.206 2.408 -4.308 1.00 75.50 78 LYS A N 1
ATOM 659 C CA . LYS A 1 78 ? 22.155 3.016 -5.241 1.00 75.50 78 LYS A CA 1
ATOM 660 C C . LYS A 1 78 ? 22.437 2.043 -6.392 1.00 75.50 78 LYS A C 1
A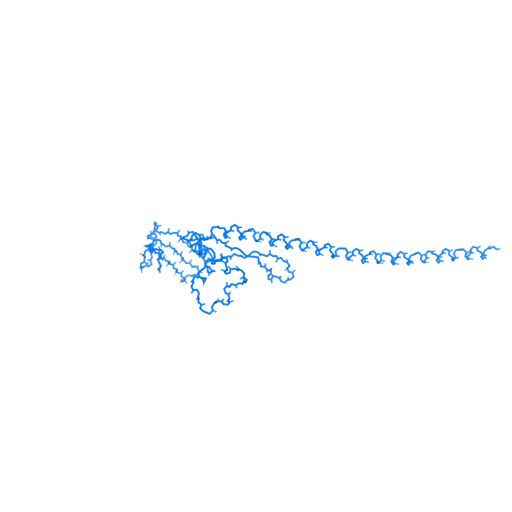TOM 662 O O . LYS A 1 78 ? 22.622 0.854 -6.156 1.00 75.50 78 LYS A O 1
ATOM 667 N N . ASP A 1 79 ? 22.419 2.556 -7.617 1.00 76.62 79 ASP A N 1
ATOM 668 C CA . ASP A 1 79 ? 22.638 1.805 -8.863 1.00 76.62 79 ASP A CA 1
ATOM 669 C C . ASP A 1 79 ? 21.538 0.779 -9.221 1.00 76.62 79 ASP A C 1
ATOM 671 O O . ASP A 1 79 ? 21.606 0.126 -10.261 1.00 76.62 79 ASP A O 1
ATOM 675 N N . SER A 1 80 ? 20.457 0.687 -8.434 1.00 79.56 80 SER A N 1
ATOM 676 C CA . SER A 1 80 ? 19.250 -0.038 -8.838 1.00 79.56 80 SER A CA 1
ATOM 677 C C . SER A 1 80 ? 18.345 0.880 -9.650 1.00 79.56 80 SER A C 1
ATOM 679 O O . SER A 1 80 ? 17.785 1.852 -9.146 1.00 79.56 80 SER A O 1
ATOM 681 N N . ASN A 1 81 ? 18.137 0.530 -10.915 1.00 78.25 81 ASN A N 1
ATOM 682 C CA . ASN A 1 81 ? 17.131 1.176 -11.753 1.00 78.25 81 ASN A CA 1
ATOM 683 C C . ASN A 1 81 ? 15.778 0.452 -11.657 1.00 78.25 81 ASN A C 1
ATOM 685 O O . ASN A 1 81 ? 15.055 0.364 -12.639 1.00 78.25 81 ASN A O 1
ATOM 689 N N . ASP A 1 82 ? 15.461 -0.206 -10.541 1.00 83.69 82 ASP A N 1
ATOM 690 C CA . ASP A 1 82 ? 14.204 -0.945 -10.414 1.00 83.69 82 ASP A CA 1
ATOM 691 C C . ASP A 1 82 ? 13.041 -0.048 -10.006 1.00 83.69 82 ASP A C 1
ATOM 693 O O . ASP A 1 82 ? 13.181 0.904 -9.232 1.00 83.69 82 ASP A O 1
ATOM 697 N N . LEU A 1 83 ? 11.866 -0.389 -10.536 1.00 85.81 83 LEU A N 1
ATOM 698 C CA . LEU A 1 83 ? 10.609 0.259 -10.203 1.00 85.81 83 LEU A CA 1
ATOM 699 C C . LEU A 1 83 ? 9.837 -0.639 -9.233 1.00 85.81 83 LEU A C 1
ATOM 701 O O . LEU A 1 83 ? 9.337 -1.703 -9.607 1.00 85.81 83 LEU A O 1
ATOM 705 N N . LEU A 1 84 ? 9.770 -0.207 -7.979 1.00 86.62 84 LEU A N 1
ATOM 706 C CA . LEU A 1 84 ? 9.111 -0.909 -6.884 1.00 86.62 84 LEU A CA 1
ATOM 707 C C . LEU A 1 84 ? 7.648 -0.482 -6.762 1.00 86.62 84 LEU A C 1
ATOM 709 O O . LEU A 1 84 ? 7.252 0.578 -7.242 1.00 86.62 84 LEU A O 1
ATOM 713 N N . GLU A 1 85 ? 6.851 -1.297 -6.076 1.00 85.12 85 GLU A N 1
ATOM 714 C CA . GLU A 1 85 ? 5.510 -0.915 -5.632 1.00 85.12 85 GLU A CA 1
ATOM 715 C C . GLU A 1 85 ? 5.538 -0.542 -4.152 1.00 85.12 85 GLU A C 1
ATOM 717 O O . GLU A 1 85 ? 6.093 -1.275 -3.336 1.00 85.12 85 GLU A O 1
ATOM 722 N N . ALA A 1 86 ? 4.886 0.561 -3.804 1.00 84.31 86 ALA A N 1
ATOM 723 C CA . ALA A 1 86 ? 4.518 0.892 -2.435 1.00 84.31 86 ALA A CA 1
ATOM 724 C C . ALA A 1 86 ? 2.994 0.938 -2.311 1.00 84.31 86 ALA A C 1
ATOM 726 O O . ALA A 1 86 ? 2.298 1.347 -3.241 1.00 84.31 86 ALA A O 1
ATOM 727 N N . GLY A 1 87 ? 2.484 0.473 -1.173 1.00 84.94 87 GLY A N 1
ATOM 728 C CA . GLY A 1 87 ? 1.056 0.422 -0.878 1.00 84.94 87 GLY A CA 1
ATOM 729 C C . GLY A 1 87 ? 0.633 1.462 0.153 1.00 84.94 87 GLY A C 1
ATOM 730 O O . GLY A 1 87 ? 1.395 1.807 1.057 1.00 84.94 87 GLY A O 1
ATOM 731 N N . ALA A 1 88 ? -0.612 1.914 0.041 1.00 85.75 88 ALA A N 1
ATOM 732 C CA . ALA A 1 88 ? -1.305 2.656 1.075 1.00 85.75 88 ALA A CA 1
ATOM 733 C C . ALA A 1 88 ? -1.473 1.773 2.308 1.00 85.75 88 ALA A C 1
ATOM 735 O O . ALA A 1 88 ? -1.921 0.627 2.218 1.00 85.75 88 ALA A O 1
ATOM 736 N N . SER A 1 89 ? -1.134 2.354 3.452 1.00 86.69 89 SER A N 1
ATOM 737 C CA . SER A 1 89 ? -1.356 1.771 4.772 1.00 86.69 89 SER A CA 1
ATOM 738 C C . SER A 1 89 ? -2.571 2.413 5.435 1.00 86.69 89 SER A C 1
ATOM 740 O O . SER A 1 89 ? -3.025 3.479 5.009 1.00 86.69 89 SER A O 1
ATOM 742 N N . TRP A 1 90 ? -3.055 1.837 6.538 1.00 85.06 90 TRP A N 1
ATOM 743 C CA . TRP A 1 90 ? -4.065 2.509 7.367 1.00 85.06 90 TRP A CA 1
ATOM 744 C C . TRP A 1 90 ? -3.616 3.911 7.788 1.00 85.06 90 TRP A C 1
ATOM 746 O O . TRP A 1 90 ? -4.393 4.855 7.706 1.00 85.06 90 TRP A O 1
ATOM 756 N N . LYS A 1 91 ? -2.333 4.087 8.124 1.00 83.88 91 LYS A N 1
ATOM 757 C CA . LYS A 1 91 ? -1.759 5.399 8.449 1.00 83.88 91 LYS A CA 1
ATOM 758 C C . LYS A 1 91 ? -1.923 6.405 7.304 1.00 83.88 91 LYS A C 1
ATOM 760 O O . LYS A 1 91 ? -2.182 7.575 7.566 1.00 83.88 91 LYS A O 1
ATOM 765 N N . THR A 1 92 ? -1.783 5.959 6.055 1.00 82.50 92 THR A N 1
ATOM 766 C CA . THR A 1 92 ? -1.987 6.793 4.862 1.00 82.50 92 THR A CA 1
ATOM 767 C C . THR A 1 92 ? -3.434 7.289 4.787 1.00 82.50 92 THR A C 1
ATOM 769 O O . THR A 1 92 ? -3.664 8.489 4.655 1.00 82.50 92 THR A O 1
ATOM 772 N N . TYR A 1 93 ? -4.404 6.383 4.939 1.00 82.56 93 TYR A N 1
ATOM 773 C CA . TYR A 1 93 ? -5.828 6.726 4.935 1.00 82.56 93 TYR A CA 1
ATOM 774 C C . TYR A 1 93 ? -6.216 7.602 6.125 1.00 82.56 93 TYR A C 1
ATOM 776 O O . TYR A 1 93 ? -6.839 8.644 5.943 1.00 82.56 93 TYR A O 1
ATOM 784 N N . PHE A 1 94 ? -5.782 7.242 7.330 1.00 81.69 94 PHE A N 1
ATOM 785 C CA . PHE A 1 94 ? -6.050 7.996 8.549 1.00 81.69 94 PHE A CA 1
ATOM 786 C C . PHE A 1 94 ? -5.597 9.454 8.427 1.00 81.69 94 PHE A C 1
ATOM 788 O O . PHE A 1 94 ? -6.386 10.374 8.634 1.00 81.69 94 PHE A O 1
ATOM 795 N N . LYS A 1 95 ? -4.347 9.670 8.007 1.00 78.56 95 LYS A N 1
ATOM 796 C CA . LYS A 1 95 ? -3.805 11.014 7.797 1.00 78.56 95 LYS A CA 1
ATOM 797 C C . LYS A 1 95 ? -4.575 11.802 6.722 1.00 78.56 95 LYS A C 1
ATOM 799 O O . LYS A 1 95 ? -4.721 13.013 6.848 1.00 78.56 95 LYS A O 1
ATOM 804 N N . SER A 1 96 ? -5.096 11.130 5.691 1.00 74.19 96 SER A N 1
ATOM 805 C CA . SER A 1 96 ? -5.908 11.780 4.650 1.00 74.19 96 SER A CA 1
ATOM 806 C C . SER A 1 96 ? -7.291 12.225 5.135 1.00 74.19 96 SER A C 1
ATOM 808 O O . SER A 1 96 ? -7.826 13.199 4.618 1.00 74.19 96 SER A O 1
ATOM 810 N N . ILE A 1 97 ? -7.849 11.541 6.140 1.00 75.94 97 ILE A N 1
ATOM 811 C CA . ILE A 1 97 ? -9.134 11.889 6.763 1.00 75.94 97 ILE A CA 1
ATOM 812 C C . ILE A 1 97 ? -8.947 13.045 7.750 1.00 75.94 97 ILE A C 1
ATOM 814 O O . ILE A 1 97 ? -9.769 13.954 7.801 1.00 75.94 97 ILE A O 1
ATOM 818 N N . PHE A 1 98 ? -7.861 13.018 8.527 1.00 71.19 98 PHE A N 1
ATOM 819 C CA . PHE A 1 98 ? -7.635 13.977 9.610 1.00 71.19 98 PHE A CA 1
ATOM 820 C C . PHE A 1 98 ? -6.997 15.308 9.186 1.00 71.19 98 PHE A C 1
ATOM 822 O O . PHE A 1 98 ? -6.914 16.189 10.035 1.00 71.19 98 PHE A O 1
ATOM 829 N N . LEU A 1 99 ? -6.587 15.465 7.912 1.00 59.91 99 LEU A N 1
ATOM 830 C CA . LEU A 1 99 ? -6.060 16.699 7.287 1.00 59.91 99 LEU A CA 1
ATOM 831 C C . LEU A 1 99 ? -5.396 17.665 8.287 1.00 59.91 99 LEU A C 1
ATOM 833 O O . LEU A 1 99 ? -5.814 18.814 8.447 1.00 59.91 99 LEU A O 1
ATOM 837 N N . GLU A 1 100 ? -4.357 17.208 8.988 1.00 56.31 100 GLU A N 1
ATOM 838 C CA . GLU A 1 100 ? -3.603 18.105 9.859 1.00 56.31 100 GLU A CA 1
ATOM 839 C C . GLU A 1 100 ? -2.913 19.164 8.983 1.00 56.31 100 GLU A C 1
ATOM 841 O O . GLU A 1 100 ? -2.213 18.839 8.022 1.00 56.31 100 GLU A O 1
ATOM 846 N N . SER A 1 101 ? -3.105 20.450 9.299 1.00 52.84 101 SER A N 1
ATOM 847 C CA . SER A 1 101 ? -2.642 21.585 8.475 1.00 52.84 101 SER A CA 1
ATOM 848 C C . SER A 1 101 ? -1.126 21.630 8.239 1.00 52.84 101 SER A C 1
ATOM 850 O O . SER A 1 101 ? -0.659 22.341 7.356 1.00 52.84 101 SER A O 1
ATOM 852 N N . LYS A 1 102 ? -0.354 20.871 9.024 1.00 58.34 102 LYS A N 1
ATOM 853 C CA . LYS A 1 102 ? 1.108 20.744 8.924 1.00 58.34 102 LYS A CA 1
ATOM 854 C C . LYS A 1 102 ? 1.554 19.675 7.922 1.00 58.34 102 LYS A C 1
ATOM 856 O O . LYS A 1 102 ? 2.691 19.696 7.472 1.00 58.34 102 LYS A O 1
ATOM 861 N N . ASP A 1 103 ? 0.646 18.774 7.570 1.00 51.91 103 ASP A N 1
ATOM 862 C CA . ASP A 1 103 ? 0.908 17.513 6.876 1.00 51.91 103 ASP A CA 1
ATOM 863 C C . ASP A 1 103 ? 0.428 17.556 5.407 1.00 51.91 103 ASP A C 1
ATOM 865 O O . ASP A 1 103 ? 0.720 16.659 4.615 1.00 51.91 103 ASP A O 1
ATOM 869 N N . SER A 1 104 ? -0.264 18.630 4.999 1.00 51.81 104 SER A N 1
ATOM 870 C CA . SER A 1 104 ? -0.839 18.795 3.654 1.00 51.81 104 SER A CA 1
ATOM 871 C C . SER A 1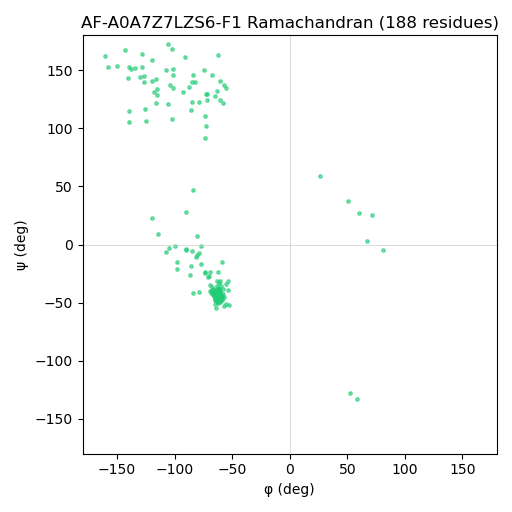 104 ? 0.198 18.817 2.526 1.00 51.81 104 SER A C 1
ATOM 873 O O . SER A 1 104 ? -0.144 18.510 1.386 1.00 51.81 104 SER A O 1
ATOM 875 N N . GLY A 1 105 ? 1.452 19.172 2.827 1.00 52.81 105 GLY A N 1
ATOM 876 C CA . GLY A 1 105 ? 2.560 19.145 1.866 1.00 52.81 105 GLY A CA 1
ATOM 877 C C . GLY A 1 105 ? 3.272 17.791 1.761 1.00 52.81 105 GLY A C 1
ATOM 878 O O . GLY A 1 105 ? 3.821 17.479 0.708 1.00 52.81 105 GLY A O 1
ATOM 879 N N . GLU A 1 106 ? 3.250 16.975 2.820 1.00 53.41 106 GLU A N 1
ATOM 880 C CA . GLU A 1 106 ? 3.998 15.708 2.892 1.00 53.41 106 GLU A CA 1
ATOM 881 C C . GLU A 1 106 ? 3.153 14.478 2.550 1.00 53.41 106 GLU A C 1
ATOM 883 O O . GLU A 1 106 ? 3.696 13.428 2.202 1.00 53.41 106 GLU A O 1
ATOM 888 N N . LEU A 1 107 ? 1.825 14.572 2.657 1.00 51.00 107 LEU A N 1
ATOM 889 C CA . LEU A 1 107 ? 0.979 13.384 2.601 1.00 51.00 107 LEU A CA 1
ATOM 890 C C . LEU A 1 107 ? 0.815 12.767 1.213 1.00 51.00 107 LEU A C 1
ATOM 892 O O . LEU A 1 107 ? 0.489 11.585 1.123 1.00 51.00 107 LEU A O 1
ATOM 896 N N . MET A 1 108 ? 0.987 13.549 0.147 1.00 55.41 108 MET A N 1
ATOM 897 C CA . MET A 1 108 ? 0.558 13.154 -1.192 1.00 55.41 108 MET A CA 1
ATOM 898 C C . MET A 1 108 ? 1.595 13.560 -2.238 1.00 55.41 108 MET A C 1
ATOM 900 O O . MET A 1 108 ? 1.670 14.722 -2.632 1.00 55.41 108 MET A O 1
ATOM 904 N N . TYR A 1 109 ? 2.358 12.595 -2.753 1.00 53.78 109 TYR A N 1
ATOM 905 C CA . TYR A 1 109 ? 3.179 12.827 -3.940 1.00 53.78 109 TYR A CA 1
ATOM 906 C C . TYR A 1 109 ? 2.331 12.616 -5.202 1.00 53.78 109 TYR A C 1
ATOM 908 O O . TYR A 1 109 ? 1.753 11.547 -5.424 1.00 53.78 109 TYR A O 1
ATOM 916 N N . GLY A 1 110 ? 2.250 13.640 -6.055 1.00 62.44 110 GLY A N 1
ATOM 917 C CA . GLY A 1 110 ? 1.526 13.579 -7.327 1.00 62.44 110 GLY A CA 1
ATOM 918 C C . GLY A 1 110 ? 0.036 13.242 -7.167 1.00 62.44 110 GLY A C 1
ATOM 919 O O . GLY A 1 110 ? -0.660 13.804 -6.328 1.00 62.44 110 GLY A O 1
ATOM 920 N N . ALA A 1 111 ? -0.472 12.305 -7.974 1.00 65.50 111 ALA A N 1
ATOM 921 C CA . ALA A 1 111 ? -1.895 11.938 -8.014 1.00 65.50 111 ALA A CA 1
ATOM 922 C C . ALA A 1 111 ? -2.355 10.976 -6.891 1.00 65.50 111 ALA A C 1
ATOM 924 O O . ALA A 1 111 ? -3.482 10.475 -6.935 1.00 65.50 111 ALA A O 1
ATOM 925 N N . GLN A 1 112 ? -1.504 10.677 -5.899 1.00 77.38 112 GLN A N 1
ATOM 926 C CA . GLN A 1 112 ? -1.837 9.763 -4.794 1.00 77.38 112 GLN A CA 1
ATOM 927 C C . GLN A 1 112 ? -3.028 10.272 -3.974 1.00 77.38 112 GLN A C 1
ATOM 929 O O . GLN A 1 112 ? -3.960 9.512 -3.708 1.00 77.38 112 GLN A O 1
ATOM 934 N N . GLY A 1 113 ? -3.045 11.573 -3.668 1.00 74.81 113 GLY A N 1
ATOM 935 C CA . GLY A 1 113 ? -4.128 12.191 -2.904 1.00 74.81 113 GLY A CA 1
ATOM 936 C C . GLY A 1 113 ? -5.472 12.121 -3.602 1.00 74.81 113 GLY A C 1
ATOM 937 O O . GLY A 1 113 ? -6.469 11.789 -2.970 1.00 74.81 113 GLY A O 1
ATOM 938 N N . THR A 1 114 ? -5.498 12.316 -4.920 1.00 79.06 114 THR A N 1
ATOM 939 C CA . THR A 1 114 ? -6.725 12.173 -5.706 1.00 79.06 114 THR A CA 1
ATOM 940 C C . THR A 1 114 ? -7.277 10.752 -5.625 1.00 79.06 114 THR A C 1
ATOM 942 O O . THR A 1 114 ? -8.472 10.589 -5.420 1.00 79.06 114 THR A O 1
ATOM 945 N N . LYS A 1 115 ? -6.436 9.714 -5.731 1.00 84.31 115 LYS A N 1
ATOM 946 C CA . LYS A 1 115 ? -6.897 8.314 -5.652 1.00 84.31 115 LYS A CA 1
ATOM 947 C C . LYS A 1 115 ? -7.405 7.956 -4.254 1.00 84.31 115 LYS A C 1
ATOM 949 O O . LYS A 1 115 ? -8.415 7.273 -4.133 1.00 84.31 115 LYS A O 1
ATOM 954 N N . ILE A 1 116 ? -6.734 8.437 -3.209 1.00 83.25 116 ILE A N 1
ATOM 955 C CA . ILE A 1 116 ? -7.184 8.247 -1.825 1.00 83.25 116 ILE A CA 1
ATOM 956 C C . ILE A 1 116 ? -8.523 8.956 -1.603 1.00 83.25 116 ILE A C 1
ATOM 958 O O . ILE A 1 116 ? -9.448 8.359 -1.069 1.00 83.25 116 ILE A O 1
ATOM 962 N N . PHE A 1 117 ? -8.675 10.184 -2.094 1.00 81.19 117 PHE A N 1
ATOM 963 C CA . PHE A 1 117 ? -9.936 10.914 -2.009 1.00 81.19 117 PHE A CA 1
ATOM 964 C C . PHE A 1 117 ? -11.071 10.226 -2.784 1.00 81.19 117 PHE A C 1
ATOM 966 O O . PHE A 1 117 ? -12.169 10.071 -2.264 1.00 81.19 117 PHE A O 1
ATOM 973 N N . GLN A 1 118 ? -10.803 9.734 -3.996 1.00 83.06 118 GLN A N 1
ATOM 974 C CA . GLN A 1 118 ? -11.760 8.936 -4.773 1.00 83.06 118 GLN A CA 1
ATOM 975 C C . GLN A 1 118 ? -12.186 7.657 -4.035 1.00 83.06 118 GLN A C 1
ATOM 977 O O . GLN A 1 118 ? -13.351 7.269 -4.114 1.00 83.06 118 GLN A O 1
ATOM 982 N N . MET A 1 119 ? -11.266 7.028 -3.292 1.00 85.31 119 MET A N 1
ATOM 983 C CA . MET A 1 119 ? -11.579 5.892 -2.423 1.00 85.31 119 MET A CA 1
ATOM 984 C C . MET A 1 119 ? -12.504 6.298 -1.273 1.00 85.31 119 MET A C 1
ATOM 986 O O . MET A 1 119 ? -13.512 5.637 -1.056 1.00 85.31 119 MET A O 1
ATOM 990 N N . LEU A 1 120 ? -12.204 7.401 -0.579 1.00 82.25 120 LEU A N 1
ATOM 991 C CA . LEU A 1 120 ? -13.045 7.922 0.508 1.00 82.25 120 LEU A CA 1
ATOM 992 C C . LEU A 1 120 ? -14.460 8.284 0.029 1.00 82.25 120 LEU A C 1
ATOM 994 O O . LEU A 1 120 ? -15.420 8.134 0.776 1.00 82.25 120 LEU A O 1
ATOM 998 N N . LEU A 1 121 ? -14.598 8.720 -1.225 1.00 82.25 121 LEU A N 1
ATOM 999 C CA . LEU A 1 121 ? -15.890 8.971 -1.869 1.00 82.25 121 LEU A CA 1
ATOM 1000 C C . LEU A 1 121 ? -16.618 7.694 -2.331 1.00 82.25 121 LEU A C 1
ATOM 1002 O O . LEU A 1 121 ? -17.708 7.789 -2.891 1.00 82.25 121 LEU A O 1
ATOM 1006 N N . GLY A 1 122 ? -16.032 6.507 -2.149 1.00 81.62 122 GLY A N 1
ATOM 1007 C CA . GLY A 1 122 ? -16.642 5.236 -2.543 1.00 81.62 122 GLY A CA 1
ATOM 1008 C C . GLY A 1 122 ? -16.698 5.014 -4.058 1.00 81.62 122 GLY A C 1
ATOM 1009 O O . GLY A 1 122 ? -17.556 4.283 -4.555 1.00 81.62 122 GLY A O 1
ATOM 1010 N N . LEU A 1 123 ? -15.804 5.638 -4.835 1.00 85.50 123 LEU A N 1
ATOM 1011 C CA . LEU A 1 123 ? -15.786 5.447 -6.285 1.00 85.50 123 LEU A CA 1
ATOM 1012 C C . LEU A 1 123 ? -15.245 4.052 -6.631 1.00 85.50 123 LEU A C 1
ATOM 1014 O O . LEU A 1 123 ? -14.035 3.817 -6.643 1.00 85.50 123 LEU A O 1
ATOM 1018 N N . HIS A 1 124 ? -16.152 3.137 -6.968 1.00 80.56 124 HIS A N 1
ATOM 1019 C CA . HIS A 1 124 ? -15.875 1.714 -7.204 1.00 80.56 124 HIS A CA 1
ATOM 1020 C C . HIS A 1 124 ? -14.768 1.424 -8.240 1.00 80.56 124 HIS A C 1
ATOM 1022 O O . HIS A 1 124 ? -14.031 0.449 -8.102 1.00 80.56 124 HIS A O 1
ATOM 1028 N N . LEU A 1 125 ? -14.590 2.275 -9.261 1.00 86.88 125 LEU A N 1
ATOM 1029 C CA . LEU A 1 125 ? -13.550 2.079 -10.283 1.00 86.88 125 LEU A CA 1
ATOM 1030 C C . LEU A 1 125 ? -12.143 2.500 -9.837 1.00 86.88 125 LEU A C 1
ATOM 1032 O O . LEU A 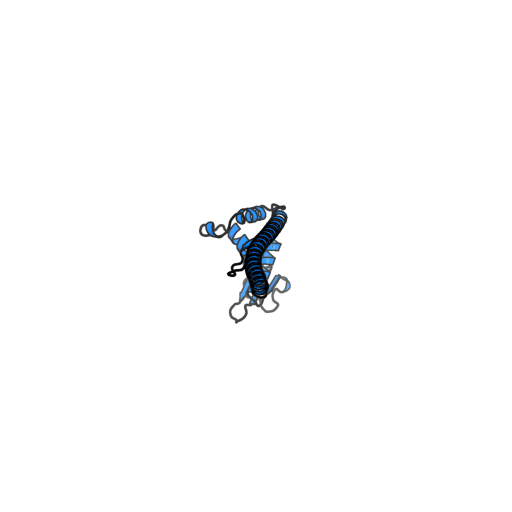1 125 ? -11.172 2.216 -10.538 1.00 86.88 125 LEU A O 1
ATOM 1036 N N . THR A 1 126 ? -11.990 3.131 -8.674 1.00 88.25 126 THR A N 1
ATOM 1037 C CA . THR A 1 126 ? -10.687 3.630 -8.203 1.00 88.25 126 THR A CA 1
ATOM 1038 C C . THR A 1 126 ? -9.665 2.504 -8.058 1.00 88.25 126 THR A C 1
ATOM 1040 O O . THR A 1 126 ? -8.530 2.631 -8.521 1.00 88.25 126 THR A O 1
ATOM 1043 N N . SER A 1 127 ? -10.074 1.379 -7.465 1.00 87.31 127 SER A N 1
ATOM 1044 C CA . SER A 1 127 ? -9.229 0.196 -7.255 1.00 87.31 127 SER A CA 1
ATOM 1045 C C . SER A 1 127 ? -8.766 -0.459 -8.571 1.00 8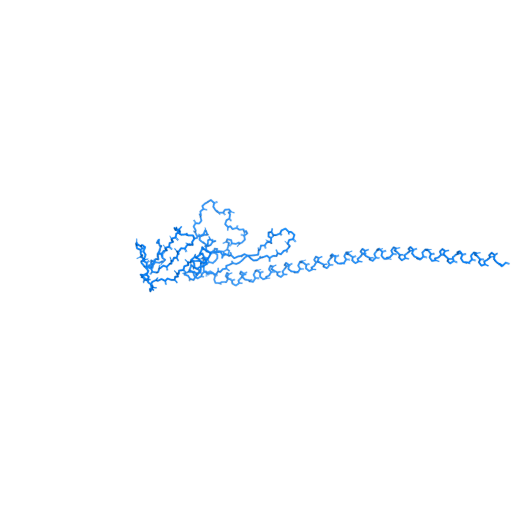7.31 127 SER A C 1
ATOM 1047 O O . SER A 1 127 ? -7.552 -0.560 -8.788 1.00 87.31 127 SER A O 1
ATOM 1049 N N . PRO A 1 128 ? -9.658 -0.841 -9.512 1.00 89.44 128 PRO A N 1
ATOM 1050 C CA . PRO A 1 128 ? -9.221 -1.427 -10.780 1.00 89.44 128 PRO A CA 1
ATOM 1051 C C . PRO A 1 128 ? -8.396 -0.450 -11.629 1.00 89.44 128 PRO A C 1
ATOM 1053 O O . PRO A 1 128 ? -7.374 -0.853 -12.187 1.00 89.44 128 PRO A O 1
ATOM 1056 N N . ILE A 1 129 ? -8.760 0.840 -11.675 1.00 89.88 129 ILE A N 1
ATOM 1057 C CA . ILE A 1 129 ? -7.962 1.862 -12.373 1.00 89.88 129 ILE A CA 1
ATOM 1058 C C . ILE A 1 129 ? -6.569 1.966 -11.750 1.00 89.88 129 ILE A C 1
ATOM 1060 O O . ILE A 1 129 ? -5.576 2.044 -12.477 1.00 89.88 129 ILE A O 1
ATOM 1064 N N . ASN A 1 130 ? -6.463 1.956 -10.416 1.00 91.44 130 ASN A N 1
ATOM 1065 C CA . ASN A 1 130 ? -5.178 1.950 -9.727 1.00 91.44 130 ASN A CA 1
ATOM 1066 C C . ASN A 1 130 ? -4.328 0.751 -10.160 1.00 91.44 130 ASN A C 1
ATOM 1068 O O . ASN A 1 130 ? -3.226 0.962 -10.659 1.00 91.44 130 ASN A O 1
ATOM 1072 N N . LYS A 1 131 ? -4.864 -0.471 -10.085 1.00 90.69 131 LYS A N 1
ATOM 1073 C CA . LYS A 1 131 ? -4.144 -1.693 -10.471 1.00 90.69 131 LYS A CA 1
ATOM 1074 C C . LYS A 1 131 ? -3.639 -1.649 -11.918 1.00 90.69 131 LYS A C 1
ATOM 1076 O O . LYS A 1 131 ? -2.475 -1.957 -12.166 1.00 90.69 131 LYS A O 1
ATOM 1081 N N . LEU A 1 132 ? -4.482 -1.217 -12.858 1.00 92.69 132 LEU A N 1
ATOM 1082 C CA . LEU A 1 132 ? -4.106 -1.085 -14.271 1.00 92.69 132 LEU A CA 1
ATOM 1083 C C . LEU A 1 132 ? -3.034 -0.011 -14.492 1.00 92.69 132 LEU A C 1
ATOM 1085 O O . LEU A 1 132 ? -2.125 -0.210 -15.294 1.00 92.69 132 LEU A O 1
ATOM 1089 N N . THR A 1 133 ? -3.108 1.105 -13.758 1.00 91.06 133 THR A N 1
ATOM 1090 C CA . THR A 1 133 ? -2.093 2.171 -13.821 1.00 91.06 133 THR A CA 1
ATOM 1091 C C . THR A 1 133 ? -0.720 1.622 -13.425 1.00 91.06 133 THR A C 1
ATOM 1093 O O . THR A 1 133 ? 0.241 1.788 -14.165 1.00 91.06 133 THR A O 1
ATOM 1096 N N . ILE A 1 134 ? -0.641 0.879 -12.315 1.00 91.06 134 ILE A N 1
ATOM 1097 C CA . IL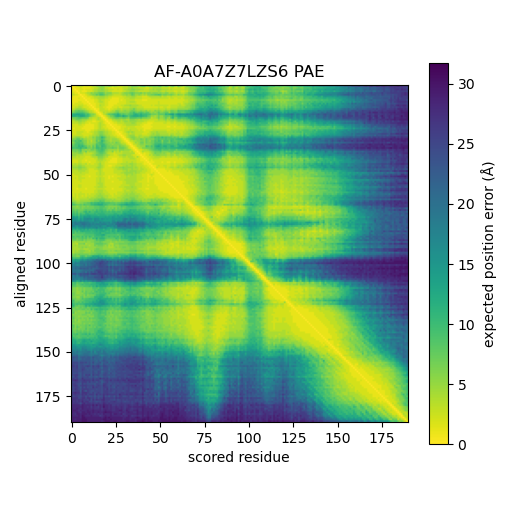E A 1 134 ? 0.619 0.291 -11.831 1.00 91.06 134 ILE A CA 1
ATOM 1098 C C . ILE A 1 134 ? 1.198 -0.718 -12.817 1.00 91.06 134 ILE A C 1
ATOM 1100 O O . ILE A 1 134 ? 2.402 -0.717 -13.077 1.00 91.06 134 ILE A O 1
ATOM 1104 N N . GLN A 1 135 ? 0.350 -1.561 -13.405 1.00 91.69 135 GLN A N 1
ATOM 1105 C CA . GLN A 1 135 ? 0.790 -2.510 -14.426 1.00 91.69 135 GLN A CA 1
ATOM 1106 C C . GLN A 1 135 ? 1.323 -1.798 -15.671 1.00 91.69 135 GLN A C 1
ATOM 1108 O O . GLN A 1 135 ? 2.383 -2.164 -16.177 1.00 91.69 135 GLN A O 1
ATOM 1113 N N . LYS A 1 136 ? 0.630 -0.752 -16.135 1.00 93.25 136 LYS A N 1
ATOM 1114 C CA . LYS A 1 136 ? 1.085 0.076 -17.254 1.00 93.25 136 LYS A CA 1
ATOM 1115 C C . LYS A 1 136 ? 2.449 0.703 -16.963 1.00 93.25 136 LYS A C 1
ATOM 1117 O O . LYS A 1 136 ? 3.333 0.624 -17.813 1.00 93.25 136 LYS A O 1
ATOM 1122 N N . ASP A 1 137 ? 2.632 1.290 -15.784 1.00 90.62 137 ASP A N 1
ATOM 1123 C CA . ASP A 1 137 ? 3.880 1.966 -15.414 1.00 90.62 137 ASP A CA 1
ATOM 1124 C C . ASP A 1 137 ? 5.055 0.979 -15.369 1.00 90.62 137 ASP A C 1
ATOM 1126 O O . ASP A 1 137 ? 6.125 1.252 -15.917 1.00 90.62 137 ASP A O 1
ATOM 1130 N N . LYS A 1 138 ? 4.835 -0.222 -14.819 1.00 91.38 138 LYS A N 1
ATOM 1131 C CA . LYS A 1 138 ? 5.823 -1.310 -14.841 1.00 91.38 138 LYS A CA 1
ATOM 1132 C C . LYS A 1 138 ? 6.194 -1.752 -16.253 1.00 91.38 138 LYS A C 1
ATOM 1134 O O . LYS A 1 138 ? 7.379 -1.906 -16.542 1.00 91.38 138 LYS A O 1
ATOM 1139 N N . LEU A 1 139 ? 5.207 -1.938 -17.129 1.00 92.69 139 LEU A N 1
ATOM 1140 C CA . LEU A 1 139 ? 5.444 -2.336 -18.519 1.00 92.69 139 LEU A CA 1
ATOM 1141 C C . LEU A 1 139 ? 6.213 -1.260 -19.290 1.00 92.69 139 LEU A C 1
ATOM 1143 O O . LEU A 1 139 ? 7.168 -1.573 -19.997 1.00 92.69 139 LEU A O 1
ATOM 1147 N N . MET A 1 140 ? 5.842 0.012 -19.124 1.00 92.19 140 MET A N 1
ATOM 1148 C CA . MET A 1 140 ? 6.555 1.132 -19.746 1.00 92.19 140 MET A CA 1
ATOM 1149 C C . MET A 1 140 ? 8.003 1.214 -19.268 1.00 92.19 140 MET A C 1
ATOM 1151 O O . MET A 1 140 ? 8.910 1.423 -20.071 1.00 92.19 140 MET A O 1
ATOM 1155 N N . HIS A 1 141 ? 8.234 0.991 -17.977 1.00 91.62 141 HIS A N 1
ATOM 1156 C CA . HIS A 1 141 ? 9.572 0.962 -17.409 1.00 91.62 141 HIS A CA 1
ATOM 1157 C C . HIS A 1 141 ? 10.416 -0.209 -17.938 1.00 91.62 141 HIS A C 1
ATOM 1159 O O . HIS A 1 141 ? 11.568 -0.015 -18.324 1.00 91.62 141 HIS A O 1
ATOM 1165 N N . GLN A 1 142 ? 9.845 -1.416 -18.020 1.00 89.94 142 GLN A N 1
ATOM 1166 C CA . GLN A 1 142 ? 10.515 -2.577 -18.621 1.00 89.94 142 GLN A CA 1
ATOM 1167 C C . GLN A 1 142 ? 10.861 -2.336 -20.092 1.00 89.94 142 GLN A C 1
ATOM 1169 O O . GLN A 1 142 ? 11.985 -2.611 -20.508 1.00 89.94 142 GLN A O 1
ATOM 1174 N N . LYS A 1 143 ? 9.928 -1.763 -20.861 1.00 91.56 143 LYS A N 1
ATOM 1175 C CA . LYS A 1 143 ? 10.164 -1.377 -22.254 1.00 91.56 143 LYS A CA 1
ATOM 1176 C C . LYS A 1 143 ? 11.315 -0.375 -22.370 1.00 91.56 143 LYS A C 1
ATOM 1178 O O . LYS A 1 143 ? 12.189 -0.560 -23.209 1.00 91.56 143 LYS A O 1
ATOM 1183 N N . GLY A 1 144 ? 11.343 0.646 -21.513 1.00 89.19 144 GLY A N 1
ATOM 1184 C CA . GLY A 1 144 ? 12.424 1.632 -21.481 1.00 89.19 144 GLY A CA 1
ATOM 1185 C C . GLY A 1 144 ? 13.791 1.004 -21.192 1.00 89.19 144 GLY A C 1
ATOM 1186 O O . GLY A 1 144 ? 14.748 1.287 -21.905 1.00 89.19 144 GLY A O 1
ATOM 1187 N N . LYS A 1 145 ? 13.868 0.085 -20.218 1.00 87.81 145 LYS A N 1
ATOM 1188 C CA . LYS A 1 145 ? 15.096 -0.677 -19.920 1.00 87.81 145 LYS A CA 1
ATOM 1189 C C . LYS A 1 145 ? 15.569 -1.534 -21.092 1.00 87.81 145 LYS A C 1
ATOM 1191 O O . LYS A 1 145 ? 16.762 -1.614 -21.361 1.00 87.81 145 LYS A O 1
ATOM 1196 N N . GLN A 1 146 ? 14.645 -2.199 -21.780 1.00 88.19 146 GLN A N 1
ATOM 1197 C CA . GLN A 1 146 ? 14.996 -3.000 -22.952 1.00 88.19 146 GLN A CA 1
ATOM 1198 C C . GLN A 1 146 ? 15.532 -2.118 -24.080 1.00 88.19 146 GLN A C 1
ATOM 1200 O O . GLN A 1 146 ? 16.527 -2.465 -24.703 1.00 88.19 146 GLN A O 1
ATOM 1205 N N . GLN A 1 147 ? 14.913 -0.959 -24.312 1.00 89.62 147 GLN A N 1
ATOM 1206 C CA . GLN A 1 147 ? 15.380 -0.008 -25.317 1.00 89.62 147 GLN A CA 1
ATOM 1207 C C . GLN A 1 147 ? 16.771 0.544 -24.992 1.00 89.62 147 GLN A C 1
ATOM 1209 O O . GLN A 1 147 ? 17.605 0.601 -25.889 1.00 89.62 147 GLN A O 1
ATOM 1214 N N . SER A 1 148 ? 17.049 0.903 -23.733 1.00 85.12 148 SER A N 1
ATOM 1215 C CA . SER A 1 148 ? 18.388 1.368 -23.346 1.00 85.12 148 SER A CA 1
ATOM 1216 C C . SER A 1 148 ? 19.441 0.277 -23.533 1.00 85.12 148 SER A C 1
ATOM 1218 O O . SER A 1 148 ? 20.493 0.552 -24.095 1.00 85.12 148 SER A O 1
ATOM 1220 N N . TYR A 1 149 ? 19.128 -0.967 -23.160 1.00 85.38 149 TYR A N 1
ATOM 1221 C CA . TYR A 1 149 ? 20.035 -2.100 -23.357 1.00 85.38 149 TYR A CA 1
ATOM 1222 C C . TYR A 1 149 ? 20.332 -2.368 -24.840 1.00 85.38 149 TYR A C 1
ATOM 1224 O O . TYR A 1 149 ? 21.478 -2.613 -25.209 1.00 85.38 149 TYR A O 1
ATOM 1232 N N . ILE A 1 150 ? 19.315 -2.288 -25.708 1.00 84.50 150 ILE A N 1
ATOM 1233 C CA . ILE A 1 150 ? 19.502 -2.436 -27.158 1.00 84.50 150 ILE A CA 1
ATOM 1234 C C . ILE A 1 150 ? 20.439 -1.341 -27.679 1.00 84.50 150 ILE A C 1
ATOM 1236 O O . ILE A 1 150 ? 21.418 -1.665 -28.344 1.00 84.50 150 ILE A O 1
ATOM 1240 N N . LEU A 1 151 ? 20.199 -0.077 -27.322 1.00 83.81 151 LEU A N 1
ATOM 1241 C CA . LEU A 1 151 ? 21.034 1.049 -27.755 1.00 83.81 151 LEU A CA 1
ATOM 1242 C C . LEU A 1 151 ? 22.487 0.925 -27.272 1.00 83.81 151 LEU A C 1
ATOM 1244 O O . LEU A 1 151 ? 23.411 1.174 -28.046 1.00 83.81 151 LEU A O 1
ATOM 1248 N N . GLU A 1 152 ? 22.698 0.506 -26.022 1.00 83.12 152 GLU A N 1
ATOM 1249 C CA . GLU A 1 152 ? 24.033 0.225 -25.477 1.00 83.12 152 GLU A CA 1
ATOM 1250 C C . GLU A 1 152 ? 24.720 -0.888 -26.279 1.00 83.12 152 GLU A C 1
ATOM 1252 O O . GLU A 1 152 ? 25.826 -0.689 -26.784 1.00 83.12 152 GLU A O 1
ATOM 1257 N N . SER A 1 153 ? 24.028 -2.008 -26.515 1.00 79.50 153 SER A N 1
ATOM 1258 C CA . SER A 1 153 ? 24.567 -3.131 -27.291 1.00 79.50 153 SER A CA 1
ATOM 1259 C C . SER A 1 153 ? 24.885 -2.766 -28.747 1.00 79.50 153 SER A C 1
ATOM 1261 O O . SER A 1 153 ? 25.885 -3.221 -29.300 1.00 79.50 153 SER A O 1
ATOM 1263 N N . GLU A 1 154 ? 24.070 -1.921 -29.383 1.00 83.44 154 GLU A N 1
ATOM 1264 C CA . GLU A 1 154 ? 24.331 -1.411 -30.729 1.00 83.44 154 GLU A CA 1
ATOM 1265 C C . GLU A 1 154 ? 25.573 -0.517 -30.740 1.00 83.44 154 GLU A C 1
ATOM 1267 O O . GLU A 1 154 ? 26.425 -0.666 -31.617 1.00 83.44 154 GLU A O 1
ATOM 1272 N N . SER A 1 155 ? 25.722 0.360 -29.744 1.00 80.38 155 SER A N 1
ATOM 1273 C CA . SER A 1 155 ? 26.894 1.230 -29.620 1.00 80.38 155 SER A CA 1
ATOM 1274 C C . SER A 1 155 ? 28.190 0.442 -29.386 1.00 80.38 155 SER A C 1
ATOM 1276 O O . SER A 1 155 ? 29.208 0.720 -30.026 1.00 80.38 155 SER A O 1
ATOM 1278 N N . ASP A 1 156 ? 28.136 -0.604 -28.560 1.00 80.81 156 ASP A N 1
ATOM 1279 C CA . ASP A 1 156 ? 29.267 -1.489 -28.290 1.00 80.81 156 ASP A CA 1
ATOM 1280 C C . ASP A 1 156 ? 29.650 -2.295 -29.533 1.00 80.81 156 ASP A C 1
ATOM 1282 O O . ASP A 1 156 ? 30.829 -2.372 -29.884 1.00 80.81 156 ASP A O 1
ATOM 1286 N N . ASN A 1 157 ? 28.664 -2.825 -30.262 1.00 82.31 157 ASN A N 1
ATOM 1287 C CA . ASN A 1 157 ? 28.892 -3.523 -31.527 1.00 82.31 157 ASN A CA 1
ATOM 1288 C C . ASN A 1 157 ? 29.509 -2.604 -32.593 1.00 82.31 157 ASN A C 1
ATOM 1290 O O . ASN A 1 157 ? 30.405 -3.026 -33.328 1.00 82.31 157 ASN A O 1
ATOM 1294 N N . VAL A 1 158 ? 29.072 -1.342 -32.679 1.00 85.75 158 VAL A N 1
ATOM 1295 C CA . VAL A 1 158 ? 29.661 -0.345 -33.590 1.00 85.75 158 VAL A CA 1
ATOM 1296 C C . VAL A 1 158 ? 31.119 -0.065 -33.220 1.00 85.75 158 VAL A C 1
ATOM 1298 O O . VAL A 1 158 ? 31.982 -0.078 -34.101 1.00 85.75 158 VAL A O 1
ATOM 1301 N N . ASN A 1 159 ? 31.416 0.117 -31.932 1.00 84.50 159 ASN A N 1
ATOM 1302 C CA . ASN A 1 159 ? 32.782 0.326 -31.452 1.00 84.50 159 ASN A CA 1
ATOM 1303 C C . ASN A 1 159 ? 33.681 -0.889 -31.716 1.00 84.50 159 ASN A C 1
ATOM 1305 O O . ASN A 1 159 ? 34.790 -0.738 -32.233 1.00 84.50 159 ASN A O 1
ATOM 1309 N N . GLN A 1 160 ? 33.203 -2.102 -31.432 1.00 85.12 160 GLN A N 1
ATOM 1310 C CA . GLN A 1 160 ? 33.941 -3.336 -31.712 1.00 85.12 160 GLN A CA 1
ATOM 1311 C C . GLN A 1 160 ? 34.202 -3.516 -33.207 1.00 85.12 160 GLN A C 1
ATOM 1313 O O . GLN A 1 160 ? 35.320 -3.849 -33.600 1.00 85.12 160 GLN A O 1
ATOM 1318 N N . LYS A 1 161 ? 33.210 -3.235 -34.058 1.00 87.88 161 LYS A N 1
ATOM 1319 C CA . LYS A 1 161 ? 33.381 -3.268 -35.513 1.00 87.88 161 LYS A CA 1
ATOM 1320 C C . LYS A 1 161 ? 34.439 -2.268 -35.979 1.00 87.88 161 LYS A C 1
ATOM 1322 O O . LYS A 1 161 ? 35.255 -2.613 -36.829 1.00 87.88 161 LYS A O 1
ATOM 1327 N N . ALA A 1 162 ? 34.460 -1.058 -35.419 1.00 88.50 162 ALA A N 1
ATOM 1328 C CA . ALA A 1 162 ? 35.472 -0.054 -35.744 1.00 88.50 162 ALA A CA 1
ATOM 1329 C C . ALA A 1 162 ? 36.887 -0.504 -35.337 1.00 88.50 162 ALA A C 1
ATOM 1331 O O . ALA A 1 162 ? 37.828 -0.347 -36.117 1.00 88.50 162 ALA A O 1
ATOM 1332 N N . ILE A 1 163 ? 37.034 -1.120 -34.158 1.00 90.50 163 ILE A N 1
ATOM 1333 C CA . ILE A 1 163 ? 38.307 -1.691 -33.693 1.00 90.50 163 ILE A CA 1
ATOM 1334 C C . ILE A 1 163 ? 38.764 -2.816 -34.628 1.00 90.50 163 ILE A C 1
ATOM 1336 O O . ILE A 1 163 ? 39.891 -2.780 -35.120 1.00 90.50 163 ILE A O 1
ATOM 1340 N N . LEU A 1 164 ? 37.883 -3.774 -34.930 1.00 91.12 164 LEU A N 1
ATOM 1341 C CA . LEU A 1 164 ? 38.190 -4.893 -35.822 1.00 91.12 164 LEU A CA 1
ATOM 1342 C C . LEU A 1 164 ? 38.562 -4.417 -37.229 1.00 91.12 164 LEU A C 1
ATOM 1344 O O . LEU A 1 164 ? 39.517 -4.926 -37.808 1.00 91.12 164 LEU A O 1
ATOM 1348 N N . GLN A 1 165 ? 37.863 -3.411 -37.763 1.00 90.75 165 GLN A N 1
ATOM 1349 C CA . GLN A 1 165 ? 38.182 -2.831 -39.068 1.00 90.75 165 GLN A CA 1
ATOM 1350 C C . GLN A 1 165 ? 39.570 -2.184 -39.077 1.00 90.75 165 GLN A C 1
ATOM 1352 O O . GLN A 1 165 ? 40.312 -2.331 -40.049 1.00 90.75 165 GLN A O 1
ATOM 1357 N N . LYS A 1 166 ? 39.940 -1.489 -37.996 1.00 92.31 166 LYS A N 1
ATOM 1358 C CA . LYS A 1 166 ? 41.274 -0.903 -37.854 1.00 92.31 166 LYS A CA 1
ATOM 1359 C C . LYS A 1 166 ? 42.350 -1.988 -37.814 1.00 92.31 166 LYS A C 1
ATOM 1361 O O . LYS A 1 166 ? 43.315 -1.898 -38.566 1.00 92.31 166 LYS A O 1
ATOM 1366 N N . SER A 1 167 ? 42.155 -3.034 -37.011 1.00 91.25 167 SER A N 1
ATOM 1367 C CA . SER A 1 167 ? 43.083 -4.168 -36.944 1.00 91.25 167 SER A CA 1
ATOM 1368 C C . SER A 1 167 ? 43.209 -4.905 -38.279 1.00 91.25 167 SER A C 1
ATOM 1370 O O . SER A 1 167 ? 44.308 -5.302 -38.653 1.00 91.25 167 SER A O 1
ATOM 1372 N N . LEU A 1 168 ? 42.110 -5.057 -39.023 1.00 91.62 168 LEU A N 1
ATOM 1373 C CA . LEU A 1 168 ? 42.123 -5.661 -40.356 1.00 91.62 168 LEU A CA 1
ATOM 1374 C C . LEU A 1 168 ? 42.967 -4.816 -41.316 1.00 91.62 168 LEU A C 1
ATOM 1376 O O . LEU A 1 168 ? 43.864 -5.349 -41.958 1.00 91.62 168 LEU A O 1
ATOM 1380 N N . ASN A 1 169 ? 42.754 -3.498 -41.351 1.00 93.19 169 ASN A N 1
ATOM 1381 C CA . ASN A 1 169 ? 43.546 -2.600 -42.193 1.00 93.19 169 ASN A CA 1
ATOM 1382 C C . ASN A 1 169 ? 45.045 -2.648 -41.848 1.00 93.19 169 ASN A C 1
ATOM 1384 O O . ASN A 1 169 ? 45.876 -2.692 -42.750 1.00 93.19 169 ASN A O 1
ATOM 1388 N N . GLU A 1 170 ? 45.397 -2.673 -40.559 1.00 93.50 170 GLU A N 1
ATOM 1389 C CA . GLU A 1 170 ? 46.792 -2.805 -40.112 1.00 93.50 170 GLU A CA 1
ATOM 1390 C C . GLU A 1 170 ? 47.425 -4.130 -40.564 1.00 93.50 170 GLU A C 1
ATOM 1392 O O . GLU A 1 170 ? 48.589 -4.152 -40.965 1.00 93.50 170 GLU A O 1
ATOM 1397 N N . LEU A 1 171 ? 46.674 -5.236 -40.525 1.00 91.62 171 LEU A N 1
ATOM 1398 C CA . LEU A 1 171 ? 47.143 -6.535 -41.010 1.00 91.62 171 LEU A CA 1
ATOM 1399 C C . LEU A 1 171 ? 47.304 -6.562 -42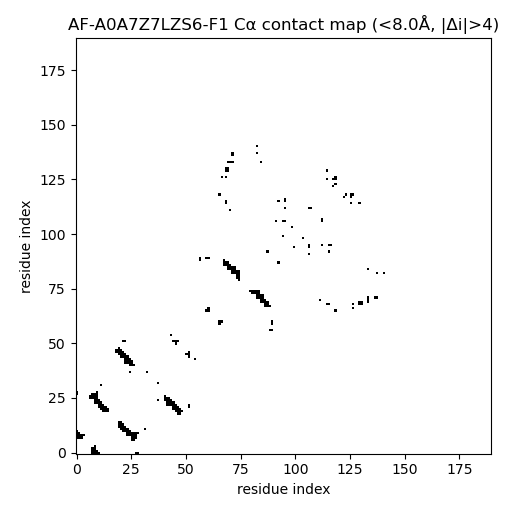.532 1.00 91.62 171 LEU A C 1
ATOM 1401 O O . LEU A 1 171 ? 48.286 -7.119 -43.012 1.00 91.62 171 LEU A O 1
ATOM 1405 N N . THR A 1 172 ? 46.386 -5.946 -43.279 1.00 91.44 172 THR A N 1
ATOM 1406 C CA . THR A 1 172 ? 46.486 -5.847 -44.741 1.00 91.44 172 THR A CA 1
ATOM 1407 C C . THR A 1 172 ? 47.729 -5.068 -45.156 1.00 91.44 172 THR A C 1
ATOM 1409 O O . THR A 1 172 ? 48.473 -5.544 -46.002 1.00 91.44 172 THR A O 1
ATOM 1412 N N . ILE A 1 173 ? 48.012 -3.932 -44.507 1.00 93.25 173 ILE A N 1
ATOM 1413 C CA . ILE A 1 173 ? 49.224 -3.143 -44.784 1.00 93.25 173 ILE A CA 1
ATOM 1414 C C . ILE A 1 173 ? 50.480 -3.986 -44.543 1.00 93.25 173 ILE A C 1
ATOM 1416 O O . ILE A 1 173 ? 51.349 -4.056 -45.406 1.00 93.25 173 ILE A O 1
ATOM 1420 N N . LYS A 1 174 ? 50.555 -4.684 -43.404 1.00 91.69 174 LYS A N 1
ATOM 1421 C CA . LYS A 1 174 ? 51.691 -5.567 -43.100 1.00 91.69 174 LYS A CA 1
ATOM 1422 C C . LYS A 1 174 ? 51.834 -6.704 -44.108 1.00 91.69 174 LYS A C 1
ATOM 1424 O O . LYS A 1 174 ? 52.949 -7.079 -44.450 1.00 91.69 174 LYS A O 1
ATOM 1429 N N . LEU A 1 175 ? 50.723 -7.279 -44.564 1.00 89.38 175 LEU A N 1
ATOM 1430 C CA . LEU A 1 175 ? 50.744 -8.331 -45.575 1.00 89.38 175 LEU A CA 1
ATOM 1431 C C . LEU A 1 175 ? 51.274 -7.798 -46.911 1.00 89.38 175 LEU A C 1
ATOM 1433 O O . LEU A 1 175 ? 52.122 -8.443 -47.522 1.00 89.38 175 LEU A O 1
ATOM 1437 N N . ASP A 1 176 ? 50.823 -6.616 -47.330 1.00 90.19 176 ASP A N 1
ATOM 1438 C CA . ASP A 1 176 ? 51.293 -5.965 -48.553 1.00 90.19 176 ASP A CA 1
ATOM 1439 C C . ASP A 1 176 ? 52.790 -5.629 -48.474 1.00 90.19 176 ASP A C 1
ATOM 1441 O O . ASP A 1 176 ? 53.515 -5.867 -49.438 1.00 90.19 176 ASP A O 1
ATOM 1445 N N . GLU A 1 177 ? 53.280 -5.157 -47.321 1.00 90.81 177 GLU A N 1
ATOM 1446 C CA . GLU A 1 177 ? 54.711 -4.926 -47.067 1.00 90.81 177 GLU A CA 1
ATOM 1447 C C . GLU A 1 177 ? 55.535 -6.215 -47.205 1.00 90.81 177 GLU A C 1
ATOM 1449 O O . GLU A 1 177 ? 56.584 -6.217 -47.854 1.00 90.81 177 GLU A O 1
ATOM 1454 N N . ILE A 1 178 ? 55.048 -7.332 -46.650 1.00 89.31 178 ILE A N 1
ATOM 1455 C CA . ILE A 1 178 ? 55.708 -8.640 -46.772 1.00 89.31 178 ILE A CA 1
ATOM 1456 C C . ILE A 1 178 ? 55.746 -9.078 -48.241 1.00 89.31 178 ILE A C 1
ATOM 1458 O O . ILE A 1 178 ? 56.813 -9.435 -48.740 1.00 89.31 178 ILE A O 1
ATOM 1462 N N . ILE A 1 179 ? 54.622 -8.988 -48.957 1.00 86.81 179 ILE A N 1
ATOM 1463 C CA . ILE A 1 179 ? 54.533 -9.352 -50.381 1.00 86.81 179 ILE A CA 1
ATOM 1464 C C . ILE A 1 179 ? 55.466 -8.483 -51.238 1.00 86.81 179 ILE A C 1
ATOM 1466 O O . ILE A 1 179 ? 56.076 -8.982 -52.188 1.00 86.81 179 ILE A O 1
ATOM 1470 N N . LEU A 1 180 ? 55.589 -7.188 -50.927 1.00 84.25 180 LEU A N 1
ATOM 1471 C CA . LEU A 1 180 ? 56.509 -6.290 -51.625 1.00 84.25 180 LEU A CA 1
ATOM 1472 C C . LEU A 1 180 ? 57.965 -6.709 -51.388 1.00 84.25 180 LEU A C 1
ATOM 1474 O O . LEU A 1 180 ? 58.717 -6.858 -52.348 1.00 84.25 180 LEU A O 1
ATOM 1478 N N . SER A 1 181 ? 58.329 -6.978 -50.131 1.00 81.50 181 SER A N 1
ATOM 1479 C CA . SER A 1 181 ? 59.684 -7.406 -49.769 1.00 81.50 181 SER A CA 1
ATOM 1480 C C . SER A 1 181 ? 60.071 -8.753 -50.393 1.00 81.50 181 SER A C 1
ATOM 1482 O O . SER A 1 181 ? 61.205 -8.935 -50.831 1.00 81.50 181 SER A O 1
ATOM 1484 N N . GLU A 1 182 ? 59.123 -9.687 -50.512 1.00 80.38 182 GLU A N 1
ATOM 1485 C CA . GLU A 1 182 ? 59.331 -10.978 -51.171 1.00 80.38 182 GLU A CA 1
ATOM 1486 C C . GLU A 1 182 ? 59.555 -10.812 -52.683 1.00 80.38 182 GLU A C 1
ATOM 1488 O O . GLU A 1 182 ? 60.446 -11.444 -53.255 1.00 80.38 182 GLU A O 1
ATOM 1493 N N . LYS A 1 183 ? 58.806 -9.912 -53.335 1.00 74.81 183 LYS A N 1
ATOM 1494 C CA . LYS A 1 183 ? 59.023 -9.575 -54.750 1.00 74.81 183 LYS A CA 1
ATOM 1495 C C . LYS A 1 183 ? 60.377 -8.917 -54.989 1.00 74.81 183 LYS A C 1
ATOM 1497 O O . LYS A 1 183 ? 61.043 -9.278 -55.956 1.00 74.81 183 LYS A O 1
ATOM 1502 N N . GLU A 1 184 ? 60.787 -7.996 -54.120 1.00 73.00 184 GLU A N 1
ATOM 1503 C CA . GLU A 1 184 ? 62.087 -7.323 -54.208 1.00 73.00 184 GLU A CA 1
ATOM 1504 C C . GLU A 1 184 ? 63.251 -8.316 -54.058 1.00 73.00 184 GLU A C 1
ATOM 1506 O O . GLU A 1 184 ? 64.201 -8.276 -54.845 1.00 73.00 184 GLU A O 1
ATOM 1511 N N . LEU A 1 185 ? 63.137 -9.271 -53.127 1.00 68.81 185 LEU A N 1
ATOM 1512 C CA . LEU A 1 185 ? 64.091 -10.374 -52.953 1.00 68.81 185 LEU A CA 1
ATOM 1513 C C . LEU A 1 185 ? 64.181 -11.279 -54.192 1.00 68.81 185 LEU A C 1
ATOM 1515 O O . LEU A 1 185 ? 65.280 -11.663 -54.590 1.00 68.81 185 LEU A O 1
ATOM 1519 N N . LEU A 1 186 ? 63.050 -11.590 -54.829 1.00 64.88 186 LEU A N 1
ATOM 1520 C CA . LEU A 1 186 ? 63.001 -12.394 -56.056 1.00 64.88 186 LEU A CA 1
ATOM 1521 C C . LEU A 1 186 ? 63.615 -11.677 -57.266 1.00 64.88 186 LEU A C 1
ATOM 1523 O O . LEU A 1 186 ? 64.278 -12.319 -58.076 1.00 64.88 186 LEU A O 1
ATOM 1527 N N . THR A 1 187 ? 63.445 -10.357 -57.385 1.00 62.62 187 THR A N 1
ATOM 1528 C CA . THR A 1 187 ? 64.093 -9.559 -58.442 1.00 62.62 187 THR A CA 1
ATOM 1529 C C . THR A 1 187 ? 65.589 -9.342 -58.229 1.00 62.62 187 THR A C 1
ATOM 1531 O O . THR A 1 187 ?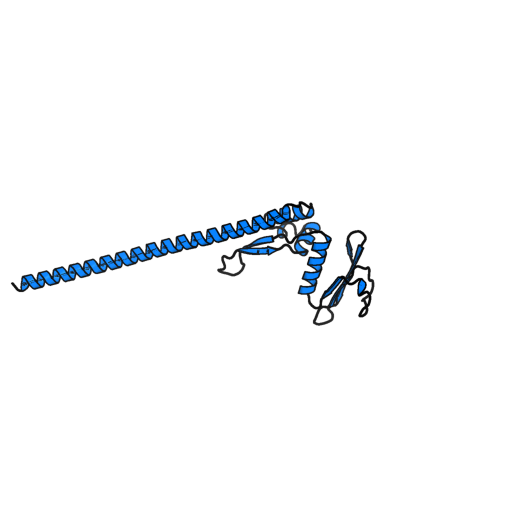 66.291 -9.104 -59.201 1.00 62.62 187 THR A O 1
ATOM 1534 N N . ALA A 1 188 ? 66.090 -9.431 -56.994 1.00 57.75 188 ALA A N 1
ATOM 1535 C CA . ALA A 1 188 ? 67.520 -9.306 -56.693 1.00 57.75 188 ALA A CA 1
ATOM 1536 C C . ALA A 1 188 ? 68.317 -10.610 -56.924 1.00 57.75 188 ALA A C 1
ATOM 1538 O O . ALA A 1 188 ? 69.546 -10.596 -56.879 1.00 57.75 188 ALA A O 1
ATOM 1539 N N . LEU A 1 189 ? 67.623 -11.734 -57.138 1.00 52.22 189 LEU A N 1
ATOM 1540 C CA . LEU A 1 189 ? 68.188 -13.071 -57.372 1.00 52.22 189 LEU A CA 1
ATOM 1541 C C . LEU A 1 189 ? 68.236 -13.479 -58.862 1.00 52.22 189 LEU A C 1
ATOM 1543 O O . LEU A 1 189 ? 68.716 -14.574 -59.162 1.00 52.22 189 LEU A O 1
ATOM 1547 N N . LEU A 1 190 ? 67.752 -12.624 -59.771 1.00 44.75 190 LEU A N 1
ATOM 1548 C CA . LEU A 1 190 ? 67.776 -12.778 -61.236 1.00 44.75 190 LEU A CA 1
ATOM 1549 C C . LEU A 1 190 ? 68.776 -11.804 -61.867 1.00 44.75 190 LEU A C 1
ATOM 1551 O O . LEU A 1 190 ? 69.456 -12.227 -62.829 1.00 44.75 190 LEU A O 1
#

Radius of gyration: 33.91 Å; Cα contacts (8 Å, |Δi|>4): 158; chains: 1; bounding box: 91×37×94 Å

pLDDT: mean 83.82, std 10.62, range [44.75, 95.44]